Protein AF-A0A8S3SJ90-F1 (afdb_monomer)

Structure (mmCIF, N/CA/C/O backbone):
data_AF-A0A8S3SJ90-F1
#
_entry.id   AF-A0A8S3SJ90-F1
#
loop_
_atom_site.group_PDB
_atom_site.id
_atom_site.type_symbol
_atom_site.label_atom_id
_atom_site.label_alt_id
_atom_site.label_comp_id
_atom_site.label_asym_id
_atom_site.label_entity_id
_atom_site.label_seq_id
_atom_site.pdbx_PDB_ins_code
_atom_site.Cartn_x
_atom_site.Cartn_y
_atom_site.Cartn_z
_atom_site.occupancy
_atom_site.B_iso_or_equiv
_atom_site.auth_seq_id
_atom_site.auth_comp_id
_atom_site.auth_asym_id
_atom_site.auth_atom_id
_atom_site.pdbx_PDB_model_num
ATOM 1 N N . MET A 1 1 ? -14.816 57.640 -44.127 1.00 40.53 1 MET A N 1
ATOM 2 C CA . MET A 1 1 ? -13.810 57.162 -43.159 1.00 40.53 1 MET A CA 1
ATOM 3 C C . MET A 1 1 ? -14.518 56.295 -42.129 1.00 40.53 1 MET A C 1
ATOM 5 O O . MET A 1 1 ? -15.436 56.771 -41.483 1.00 40.53 1 MET A O 1
ATOM 9 N N . ASN A 1 2 ? -14.102 55.030 -42.078 1.00 38.97 2 ASN A N 1
ATOM 10 C CA . ASN A 1 2 ? -14.269 54.015 -41.031 1.00 38.97 2 ASN A CA 1
ATOM 11 C C . ASN A 1 2 ? -15.676 53.545 -40.621 1.00 38.97 2 ASN A C 1
ATOM 13 O O . ASN A 1 2 ? -16.280 54.012 -39.662 1.00 38.97 2 ASN A O 1
ATOM 17 N N . THR A 1 3 ? -16.097 52.474 -41.296 1.00 39.59 3 THR A N 1
ATOM 18 C CA . THR A 1 3 ? -16.986 51.421 -40.793 1.00 39.59 3 THR A CA 1
ATOM 19 C C . THR A 1 3 ? -16.275 50.621 -39.693 1.00 39.59 3 THR A C 1
ATOM 21 O O . THR A 1 3 ? -15.187 50.102 -39.931 1.00 39.59 3 THR A O 1
ATOM 24 N N . ILE A 1 4 ? -16.891 50.460 -38.518 1.00 43.47 4 ILE A N 1
ATOM 25 C CA . ILE A 1 4 ? -16.507 49.428 -37.541 1.00 43.47 4 ILE A CA 1
ATOM 26 C C . ILE A 1 4 ? -17.746 48.573 -37.273 1.00 43.47 4 ILE A C 1
ATOM 28 O O . ILE A 1 4 ? -18.611 48.933 -36.479 1.00 43.47 4 ILE A O 1
ATOM 32 N N . ILE A 1 5 ? -17.837 47.442 -37.975 1.00 44.88 5 ILE A N 1
ATOM 33 C CA . ILE A 1 5 ? -18.727 46.338 -37.614 1.00 44.88 5 ILE A CA 1
ATOM 34 C C . ILE A 1 5 ? -17.949 45.455 -36.641 1.00 44.88 5 ILE A C 1
ATOM 36 O O . ILE A 1 5 ? -16.949 44.836 -37.001 1.00 44.88 5 ILE A O 1
ATOM 40 N N . ILE A 1 6 ? -18.409 45.421 -35.394 1.00 41.72 6 ILE A N 1
ATOM 41 C CA . ILE A 1 6 ? -17.898 44.535 -34.352 1.00 41.72 6 ILE A CA 1
ATOM 42 C C . ILE A 1 6 ? -18.477 43.147 -34.644 1.00 41.72 6 ILE A C 1
ATOM 44 O O . ILE A 1 6 ? -19.649 42.884 -34.385 1.00 41.72 6 ILE A O 1
ATOM 48 N N . SER A 1 7 ? -17.673 42.281 -35.259 1.00 40.53 7 SER A N 1
ATOM 49 C CA . SER A 1 7 ? -18.054 40.900 -35.552 1.00 40.53 7 SER A CA 1
ATOM 50 C C . SER A 1 7 ? -17.759 40.016 -34.341 1.00 40.53 7 SER A C 1
ATOM 52 O O . SER A 1 7 ? -16.620 39.861 -33.903 1.00 40.53 7 SER A O 1
ATOM 54 N N . SER A 1 8 ? -18.826 39.462 -33.788 1.00 47.59 8 SER A N 1
ATOM 55 C CA . SER A 1 8 ? -18.882 38.482 -32.715 1.00 47.59 8 SER A CA 1
ATOM 56 C C . SER A 1 8 ? -18.343 37.123 -33.166 1.00 47.59 8 SER A C 1
ATOM 58 O O . SER A 1 8 ? -18.884 36.533 -34.097 1.00 47.59 8 SER A O 1
ATOM 60 N N . LYS A 1 9 ? -17.344 36.569 -32.459 1.00 44.59 9 LYS A N 1
ATOM 61 C CA . LYS A 1 9 ? -17.031 35.127 -32.488 1.00 44.59 9 LYS A CA 1
ATOM 62 C C . LYS A 1 9 ? -16.604 34.601 -31.111 1.00 44.59 9 LYS A C 1
ATOM 64 O O . LYS A 1 9 ? -15.480 34.788 -30.665 1.00 44.59 9 LYS A O 1
ATOM 69 N N . SER A 1 10 ? -17.575 33.939 -30.479 1.00 36.31 10 SER A N 1
ATOM 70 C CA . SER A 1 10 ? -17.476 32.653 -29.771 1.00 36.31 10 SER A CA 1
ATOM 71 C C . SER A 1 10 ? -16.341 32.430 -28.761 1.00 36.31 10 SER A C 1
ATOM 73 O O . SER A 1 10 ? -15.209 32.087 -29.090 1.00 36.31 10 SER A O 1
ATOM 75 N N . VAL A 1 11 ? -16.766 32.479 -27.499 1.00 43.94 11 VAL A N 1
ATOM 76 C CA . VAL A 1 11 ? -16.177 31.859 -26.310 1.00 43.94 11 VAL A CA 1
ATOM 77 C C . VAL A 1 11 ? -15.847 30.380 -26.558 1.00 43.94 11 VAL A C 1
ATOM 79 O O . VAL A 1 11 ? -16.743 29.585 -26.823 1.00 43.94 11 VAL A O 1
ATOM 82 N N . THR A 1 12 ? -14.591 29.978 -26.347 1.00 35.06 12 THR A N 1
ATOM 83 C CA . THR A 1 12 ? -14.258 28.586 -25.998 1.00 35.06 12 THR A CA 1
ATOM 84 C C . THR A 1 12 ? -13.431 28.570 -24.721 1.00 35.06 12 THR A C 1
ATOM 86 O O . THR A 1 12 ? -12.215 28.761 -24.716 1.00 35.06 12 THR A O 1
ATOM 89 N N . ARG A 1 13 ? -14.140 28.353 -23.615 1.00 37.91 13 ARG A N 1
ATOM 90 C CA . ARG A 1 13 ? -13.619 28.122 -22.271 1.00 37.91 13 ARG A CA 1
ATOM 91 C C . ARG A 1 13 ? -13.002 26.719 -22.241 1.00 37.91 13 ARG A C 1
ATOM 93 O O . ARG A 1 13 ? -13.701 25.753 -21.959 1.00 37.91 13 ARG A O 1
ATOM 100 N N . LYS A 1 14 ? -11.710 26.578 -22.559 1.00 39.91 14 LYS A N 1
ATOM 101 C CA . LYS A 1 14 ? -10.999 25.320 -22.279 1.00 39.91 14 LYS A CA 1
ATOM 102 C C . LYS A 1 14 ? -10.827 25.201 -20.765 1.00 39.91 14 LYS A C 1
ATOM 104 O O . LYS A 1 14 ? -10.071 25.950 -20.148 1.00 39.91 14 LYS A O 1
ATOM 109 N N . GLN A 1 15 ? -11.615 24.301 -20.183 1.00 35.59 15 GLN A N 1
ATOM 110 C CA . GLN A 1 15 ? -11.498 23.820 -18.813 1.00 35.59 15 GLN A CA 1
ATOM 111 C C . GLN A 1 15 ? -10.042 23.449 -18.525 1.00 35.59 15 GLN A C 1
ATOM 113 O O . GLN A 1 15 ? -9.476 22.567 -19.166 1.00 35.59 15 GLN A O 1
ATOM 118 N N . LYS A 1 16 ? -9.440 24.118 -17.540 1.00 40.34 16 LYS A N 1
ATOM 119 C CA . LYS A 1 16 ? -8.263 23.599 -16.849 1.00 40.34 16 LYS A CA 1
ATOM 120 C C . LYS A 1 16 ? -8.759 22.447 -15.980 1.00 40.34 16 LYS A C 1
ATOM 122 O O . LYS A 1 16 ? -9.272 22.680 -14.889 1.00 40.34 16 LYS A O 1
ATOM 127 N N . GLN A 1 17 ? -8.704 21.229 -16.512 1.00 35.19 17 GLN A N 1
ATOM 128 C CA . GLN A 1 17 ? -8.826 20.028 -15.697 1.00 35.19 17 GLN A CA 1
ATOM 129 C C . GLN A 1 17 ? -7.677 20.032 -14.690 1.00 35.19 17 GLN A C 1
ATOM 131 O O . GLN A 1 17 ? -6.512 20.205 -15.050 1.00 35.19 17 GLN A O 1
ATOM 136 N N . ALA A 1 18 ? -8.043 19.909 -13.420 1.00 38.84 18 ALA A N 1
ATOM 137 C CA . ALA A 1 18 ? -7.123 19.601 -12.349 1.00 38.84 18 ALA A CA 1
ATOM 138 C C . ALA A 1 18 ? -6.453 18.263 -12.676 1.00 38.84 18 ALA A C 1
ATOM 140 O O . ALA A 1 18 ? -7.140 17.255 -12.834 1.00 38.84 18 ALA A O 1
ATOM 141 N N . PHE A 1 19 ? -5.129 18.261 -12.806 1.00 37.12 19 PHE A N 1
ATOM 142 C CA . PHE A 1 19 ? -4.372 17.018 -12.818 1.00 37.12 19 PHE A CA 1
ATOM 143 C C . PHE A 1 19 ? -4.374 16.485 -11.382 1.00 37.12 19 PHE A C 1
ATOM 145 O O . PHE A 1 19 ? -3.909 17.197 -10.485 1.00 37.12 19 PHE A O 1
ATOM 152 N N . PRO A 1 20 ? -4.962 15.304 -11.126 1.00 40.69 20 PRO A N 1
ATOM 153 C CA . PRO A 1 20 ? -4.992 14.740 -9.792 1.00 40.69 20 PRO A CA 1
ATOM 154 C C . PRO A 1 20 ? -3.568 14.447 -9.321 1.00 40.69 20 PRO A C 1
ATOM 156 O O . PRO A 1 20 ? -2.686 14.090 -10.101 1.00 40.69 20 PRO A O 1
ATOM 159 N N . CYS A 1 21 ? -3.385 14.617 -8.016 1.00 40.47 21 CYS A N 1
ATOM 160 C CA . CYS A 1 21 ? -2.245 14.189 -7.221 1.00 40.47 21 CYS A CA 1
ATOM 161 C C . CYS A 1 21 ? -2.116 12.655 -7.305 1.00 40.47 21 CYS A C 1
ATOM 163 O O . CYS A 1 21 ? -2.529 11.941 -6.396 1.00 40.47 21 CYS A O 1
ATOM 165 N N . PHE A 1 22 ? -1.652 12.136 -8.443 1.00 37.09 22 PHE A N 1
ATOM 166 C CA . PHE A 1 22 ? -1.461 10.707 -8.652 1.00 37.09 22 PHE A CA 1
ATOM 167 C C . PHE A 1 22 ? -0.034 10.348 -8.250 1.00 37.09 22 PHE A C 1
ATOM 169 O O . PHE A 1 22 ? 0.908 10.455 -9.028 1.00 37.09 22 PHE A O 1
ATOM 176 N N . GLU A 1 23 ? 0.068 10.026 -6.964 1.00 37.44 23 GLU A N 1
ATOM 177 C CA . GLU A 1 23 ? 0.888 8.939 -6.445 1.00 37.44 23 GLU A CA 1
ATOM 178 C C . GLU A 1 23 ? 2.382 8.988 -6.798 1.00 37.44 23 GLU A C 1
ATOM 180 O O . GLU A 1 23 ? 2.856 8.526 -7.835 1.00 37.44 23 GLU A O 1
ATOM 185 N N . LEU A 1 24 ? 3.145 9.498 -5.829 1.00 46.59 24 LEU A N 1
ATOM 186 C CA . LEU A 1 24 ? 4.541 9.139 -5.604 1.00 46.59 24 LEU A CA 1
ATOM 187 C C . LEU A 1 24 ? 4.631 7.631 -5.318 1.00 46.59 24 LEU A C 1
ATOM 189 O O . LEU A 1 24 ? 4.782 7.211 -4.175 1.00 46.59 24 LEU A O 1
ATOM 193 N N . LEU A 1 25 ? 4.519 6.811 -6.358 1.00 41.56 25 LEU A N 1
ATOM 194 C CA . LEU A 1 25 ? 5.022 5.449 -6.336 1.00 41.56 25 LEU A CA 1
ATOM 195 C C . LEU A 1 25 ? 6.492 5.520 -6.729 1.00 41.56 25 LEU A C 1
ATOM 197 O O . LEU A 1 25 ? 6.842 5.984 -7.816 1.00 41.56 25 LEU A O 1
ATOM 201 N N . GLU A 1 26 ? 7.349 5.087 -5.815 1.00 50.06 26 GLU A N 1
ATOM 202 C CA . GLU A 1 26 ? 8.754 4.790 -6.060 1.00 50.06 26 GLU A CA 1
ATOM 203 C C . GLU A 1 26 ? 8.845 3.655 -7.093 1.00 50.06 26 GLU A C 1
ATOM 205 O O . GLU A 1 26 ? 9.052 2.489 -6.771 1.00 50.06 26 GLU A O 1
ATOM 210 N N . VAL A 1 27 ? 8.628 3.983 -8.366 1.00 47.41 27 VAL A N 1
ATOM 211 C CA . VAL A 1 27 ? 9.008 3.117 -9.476 1.00 47.41 27 VAL A CA 1
ATOM 212 C C . VAL A 1 27 ? 10.521 3.154 -9.556 1.00 47.41 27 VAL A C 1
ATOM 214 O O . VAL A 1 27 ? 11.106 4.232 -9.704 1.00 47.41 27 VAL A O 1
ATOM 217 N N . GLU A 1 28 ? 11.147 1.980 -9.469 1.00 56.25 28 GLU A N 1
ATOM 218 C CA . GLU A 1 28 ? 12.538 1.813 -9.874 1.00 56.25 28 GLU A CA 1
ATOM 219 C C . GLU A 1 28 ? 12.776 2.597 -11.168 1.00 56.25 28 GLU A C 1
ATOM 221 O O . GLU A 1 28 ? 11.999 2.515 -12.126 1.00 56.25 28 GLU A O 1
ATOM 226 N N . MET A 1 29 ? 13.798 3.451 -11.156 1.00 65.75 29 MET A N 1
ATOM 227 C CA . MET A 1 29 ? 14.054 4.387 -12.244 1.00 65.75 29 MET A CA 1
ATOM 228 C C . MET A 1 29 ? 14.586 3.644 -13.471 1.00 65.75 29 MET A C 1
ATOM 230 O O . MET A 1 29 ? 15.786 3.645 -13.718 1.00 65.75 29 MET A O 1
ATOM 234 N N . VAL A 1 30 ? 13.691 3.046 -14.259 1.00 73.19 30 VAL A N 1
ATOM 235 C CA . VAL A 1 30 ? 14.058 2.417 -15.529 1.00 73.19 30 VAL A CA 1
ATOM 236 C C . VAL A 1 30 ? 14.406 3.491 -16.557 1.00 73.19 30 VAL A C 1
ATOM 238 O O . VAL A 1 30 ? 13.649 4.450 -16.776 1.00 73.19 30 VAL A O 1
ATOM 241 N N . VAL A 1 31 ? 15.566 3.321 -17.190 1.00 85.31 31 VAL A N 1
ATOM 242 C CA . VAL A 1 31 ? 16.075 4.218 -18.230 1.00 85.31 31 VAL A CA 1
ATOM 243 C C . VAL A 1 31 ? 15.898 3.568 -19.602 1.00 85.31 31 VAL A C 1
ATOM 245 O O . VAL A 1 31 ? 16.185 2.388 -19.809 1.00 85.31 31 VAL A O 1
ATOM 248 N N . PHE A 1 32 ? 15.422 4.359 -20.558 1.00 90.19 32 PHE A N 1
ATOM 249 C CA . PHE A 1 32 ? 15.213 3.969 -21.947 1.00 90.19 32 PHE A CA 1
ATOM 250 C C . PHE A 1 32 ? 16.165 4.728 -22.867 1.00 90.19 32 PHE A C 1
ATOM 252 O O . PHE A 1 32 ? 16.588 5.834 -22.548 1.00 90.19 32 PHE A O 1
ATOM 259 N N . THR A 1 33 ? 16.458 4.174 -24.034 1.00 91.56 33 THR A N 1
ATOM 260 C CA . THR A 1 33 ? 17.237 4.812 -25.093 1.00 91.56 33 THR A CA 1
ATOM 261 C C . THR A 1 33 ? 16.410 4.854 -26.368 1.00 91.56 33 THR A C 1
ATOM 263 O O . THR A 1 33 ? 15.826 3.853 -26.781 1.00 91.56 33 THR A O 1
ATOM 266 N N . CYS A 1 34 ? 16.339 6.024 -26.996 1.00 91.94 34 CYS A N 1
ATOM 267 C CA . CYS A 1 34 ? 15.661 6.189 -28.279 1.00 91.94 34 CYS A CA 1
ATOM 268 C C . CYS A 1 34 ? 16.483 5.582 -29.418 1.00 91.94 34 CYS A C 1
ATOM 270 O O . CYS A 1 34 ? 17.636 5.958 -29.602 1.00 91.94 34 CYS A O 1
ATOM 272 N N . SER A 1 35 ? 15.878 4.707 -30.226 1.00 86.44 35 SER A N 1
ATOM 273 C CA . SER A 1 35 ? 16.573 4.009 -31.319 1.00 86.44 35 SER A CA 1
ATOM 274 C C . SER A 1 35 ? 17.059 4.948 -32.440 1.00 86.44 35 SER A C 1
ATOM 276 O O . SER A 1 35 ? 18.006 4.626 -33.150 1.00 86.44 35 SER A O 1
ATOM 278 N N . GLN A 1 36 ? 16.447 6.131 -32.586 1.00 85.75 36 GLN A N 1
ATOM 279 C CA . GLN A 1 36 ? 16.772 7.077 -33.663 1.00 85.75 36 GLN A CA 1
ATOM 280 C C . GLN A 1 36 ? 17.821 8.123 -33.279 1.00 85.75 36 GLN A C 1
ATOM 282 O O . GLN A 1 36 ? 18.674 8.476 -34.087 1.00 85.75 36 GLN A O 1
ATOM 287 N N . CYS A 1 37 ? 17.755 8.659 -32.059 1.00 88.31 37 CYS A N 1
ATOM 288 C CA . CYS A 1 37 ? 18.655 9.730 -31.619 1.00 88.31 37 CYS A CA 1
ATOM 289 C C . CYS A 1 37 ? 19.602 9.309 -30.490 1.00 88.31 37 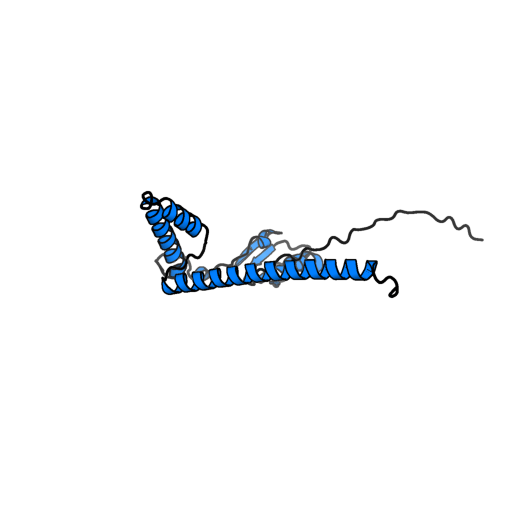CYS A C 1
ATOM 291 O O . CYS A 1 37 ? 20.380 10.138 -30.023 1.00 88.31 37 CYS A O 1
ATOM 293 N N . ASN A 1 38 ? 19.512 8.057 -30.030 1.00 86.62 38 ASN A N 1
ATOM 294 C CA . ASN A 1 38 ? 20.306 7.485 -28.941 1.00 86.62 38 ASN A CA 1
ATOM 295 C C . ASN A 1 38 ? 20.287 8.312 -27.641 1.00 86.62 38 ASN A C 1
ATOM 297 O O . ASN A 1 38 ? 21.220 8.252 -26.845 1.00 86.62 38 ASN A O 1
ATOM 301 N N . GLU A 1 39 ? 19.221 9.086 -27.408 1.00 87.69 39 GLU A N 1
ATOM 302 C CA . GLU A 1 39 ? 19.055 9.868 -26.180 1.00 87.69 39 GLU A CA 1
ATOM 303 C C . GLU A 1 39 ? 18.549 8.961 -25.053 1.00 87.69 39 GLU A C 1
ATOM 305 O O . GLU A 1 39 ? 17.601 8.194 -25.248 1.00 87.69 39 GLU A O 1
ATOM 310 N N . SER A 1 40 ? 19.179 9.061 -23.879 1.00 89.50 40 SER A N 1
ATOM 311 C CA . SER A 1 40 ? 18.765 8.349 -22.669 1.00 89.50 40 SER A CA 1
ATOM 312 C C . SER A 1 40 ? 17.652 9.110 -21.950 1.00 89.50 40 SER A C 1
ATOM 314 O O . SER A 1 40 ? 17.820 10.257 -21.536 1.00 89.50 40 SER A O 1
ATOM 316 N N . LEU A 1 41 ? 16.508 8.459 -21.778 1.00 88.12 41 LEU A N 1
ATOM 317 C CA . LEU A 1 41 ? 15.258 9.032 -21.305 1.00 88.12 41 LEU A CA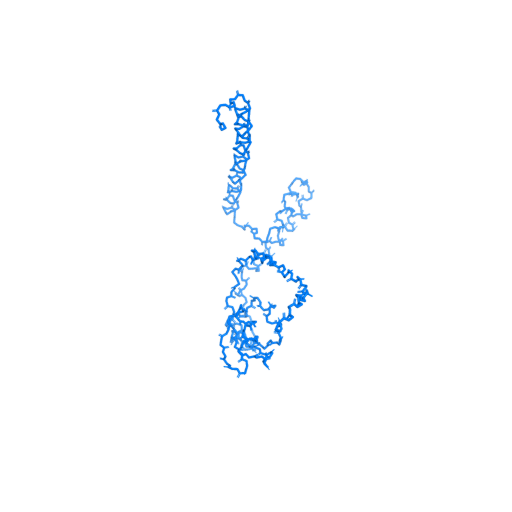 1
ATOM 318 C C . LEU A 1 41 ? 14.761 8.253 -20.092 1.00 88.12 41 LEU A C 1
ATOM 320 O O . LEU A 1 41 ? 14.649 7.030 -20.109 1.00 88.12 41 LEU A O 1
ATOM 324 N N . LYS A 1 42 ? 14.389 8.971 -19.035 1.00 87.75 42 LYS A N 1
ATOM 325 C CA . LYS A 1 42 ? 13.586 8.387 -17.954 1.00 87.75 42 LYS A CA 1
ATOM 326 C C . LYS A 1 42 ? 12.157 8.171 -18.451 1.00 87.75 42 LYS A C 1
ATOM 328 O O . LYS A 1 42 ? 11.694 8.924 -19.308 1.00 87.75 42 LYS A O 1
ATOM 333 N N . LYS A 1 43 ? 11.423 7.223 -17.860 1.00 84.69 43 LYS A N 1
ATOM 334 C CA . LYS A 1 43 ? 10.027 6.898 -18.227 1.00 84.69 43 LYS A CA 1
ATOM 335 C C . LYS A 1 43 ? 9.115 8.127 -18.394 1.00 84.69 43 LYS A C 1
ATOM 337 O O . LYS A 1 43 ? 8.354 8.206 -19.350 1.00 84.69 43 LYS A O 1
ATOM 342 N N . ASN A 1 44 ? 9.241 9.124 -17.514 1.00 84.50 44 ASN A N 1
ATOM 343 C CA . ASN A 1 44 ? 8.452 10.363 -17.557 1.00 84.50 44 ASN A CA 1
ATOM 344 C C . ASN A 1 44 ? 8.864 11.367 -18.657 1.00 84.50 44 ASN A C 1
ATOM 346 O O . ASN A 1 44 ? 8.152 12.342 -18.891 1.00 84.50 44 ASN A O 1
ATOM 350 N N . GLN A 1 45 ? 10.018 11.175 -19.300 1.00 86.31 45 GLN A N 1
ATOM 351 C CA . GLN A 1 45 ? 10.507 12.024 -20.391 1.00 86.31 45 GLN A CA 1
ATOM 352 C C . GLN A 1 45 ? 10.250 11.424 -21.775 1.00 86.31 45 GLN A C 1
ATOM 354 O O . GLN A 1 45 ? 10.341 12.155 -22.757 1.00 86.31 45 GLN A O 1
ATOM 359 N N . VAL A 1 46 ? 9.913 10.133 -21.866 1.00 86.19 46 VAL A N 1
ATOM 360 C CA . VAL A 1 46 ? 9.687 9.437 -23.144 1.00 86.19 46 VAL A CA 1
ATOM 361 C C . VAL A 1 46 ? 8.590 10.121 -23.966 1.00 86.19 46 VAL A C 1
ATOM 363 O O . VAL A 1 46 ? 8.799 10.450 -25.131 1.00 86.19 46 VAL A O 1
ATOM 366 N N . GLU A 1 47 ? 7.459 10.445 -23.340 1.00 87.50 47 GLU A N 1
ATOM 367 C CA . GLU A 1 47 ? 6.337 11.096 -24.026 1.00 87.50 47 GLU A CA 1
ATOM 368 C C . GLU A 1 47 ? 6.724 12.482 -24.571 1.00 87.50 47 GLU A C 1
ATOM 370 O O . GLU A 1 47 ? 6.484 12.813 -25.736 1.00 87.50 47 GLU A O 1
ATOM 375 N N . LYS A 1 48 ? 7.410 13.289 -23.750 1.00 87.62 48 LYS A N 1
ATOM 376 C CA . LYS A 1 48 ? 7.901 14.612 -24.163 1.00 87.62 48 LYS A CA 1
ATOM 377 C C . LYS A 1 48 ? 8.909 14.500 -25.298 1.00 87.62 48 LYS A C 1
ATOM 379 O O . LYS A 1 48 ? 8.909 15.342 -26.197 1.00 87.62 48 LYS A O 1
ATOM 384 N N . HIS A 1 49 ? 9.760 13.481 -25.267 1.00 87.62 49 HIS A N 1
ATOM 385 C CA . HIS A 1 49 ? 10.756 13.241 -26.297 1.00 87.62 49 HIS A CA 1
ATOM 386 C C . HIS A 1 49 ? 10.103 12.972 -27.659 1.00 87.62 49 HIS A C 1
ATOM 388 O O . HIS A 1 49 ? 10.457 13.643 -28.634 1.00 87.62 49 HIS A O 1
ATOM 394 N N . PHE A 1 50 ? 9.096 12.096 -27.722 1.00 85.38 50 PHE A N 1
ATOM 395 C CA . PHE A 1 50 ? 8.361 11.830 -28.963 1.00 85.38 50 PHE A CA 1
ATOM 396 C C . PHE A 1 50 ? 7.642 13.077 -29.495 1.00 85.38 50 PHE A C 1
ATOM 398 O O . PHE A 1 50 ? 7.683 13.363 -30.688 1.00 85.38 50 PHE A O 1
ATOM 405 N N . GLN A 1 51 ? 7.058 13.902 -28.625 1.00 84.25 51 GLN A N 1
ATOM 406 C CA . GLN A 1 51 ? 6.331 15.101 -29.063 1.00 84.25 51 GLN A CA 1
ATOM 407 C C . GLN A 1 51 ? 7.250 16.248 -29.532 1.00 84.25 51 GLN A C 1
ATOM 409 O O . GLN A 1 51 ? 6.910 16.999 -30.458 1.00 84.25 51 GLN A O 1
ATOM 414 N N . THR A 1 52 ? 8.414 16.418 -28.895 1.00 84.25 52 THR A N 1
ATOM 415 C CA . THR A 1 52 ? 9.243 17.630 -29.053 1.00 84.25 52 THR A CA 1
ATOM 416 C C . THR A 1 52 ? 10.523 17.422 -29.853 1.00 84.25 52 THR A C 1
ATOM 418 O O . THR A 1 52 ? 10.901 18.309 -30.616 1.00 84.25 52 THR A O 1
ATOM 421 N N . ARG A 1 53 ? 11.187 16.273 -29.697 1.00 81.19 53 ARG A N 1
ATOM 422 C CA . ARG A 1 53 ? 12.521 16.010 -30.257 1.00 81.19 53 ARG A CA 1
ATOM 423 C C . ARG A 1 53 ? 12.472 15.013 -31.405 1.00 81.19 53 ARG A C 1
ATOM 425 O O . ARG A 1 53 ? 13.094 15.254 -32.434 1.00 81.19 53 ARG A O 1
ATOM 432 N N . CYS A 1 54 ? 11.730 13.918 -31.246 1.00 83.44 54 CYS A N 1
ATOM 433 C CA . CYS A 1 54 ? 11.755 12.791 -32.174 1.00 83.44 54 CYS A CA 1
ATOM 434 C C . CYS A 1 54 ? 10.336 12.342 -32.554 1.00 83.44 54 CYS A C 1
ATOM 436 O O . CYS A 1 54 ? 9.866 11.280 -32.161 1.00 83.44 54 CYS A O 1
ATOM 438 N N . ARG A 1 55 ? 9.661 13.171 -33.362 1.00 79.94 55 ARG A N 1
ATOM 439 C CA . ARG A 1 55 ? 8.261 12.974 -33.801 1.00 79.94 55 ARG A CA 1
ATOM 440 C C . ARG A 1 55 ? 8.031 11.772 -34.714 1.00 79.94 55 ARG A C 1
ATOM 442 O O . ARG A 1 55 ? 6.896 11.358 -34.897 1.00 79.94 55 ARG A O 1
ATOM 449 N N . ASN A 1 56 ? 9.102 11.249 -35.301 1.00 77.50 56 ASN A N 1
ATOM 450 C CA . ASN A 1 56 ? 9.067 10.131 -36.240 1.00 77.50 56 ASN A CA 1
ATOM 451 C C . ASN A 1 56 ? 9.627 8.833 -35.639 1.00 77.50 56 ASN A C 1
ATOM 453 O O . ASN A 1 56 ? 9.818 7.858 -36.364 1.00 77.50 56 ASN A O 1
ATOM 457 N N . CYS A 1 57 ? 9.928 8.825 -34.338 1.00 75.50 57 CYS A N 1
ATOM 458 C CA . CYS A 1 57 ? 10.391 7.642 -33.633 1.00 75.50 57 CYS A CA 1
ATOM 459 C C . CYS A 1 57 ? 9.258 7.094 -32.772 1.00 75.50 57 CYS A C 1
ATOM 461 O O . CYS A 1 57 ? 8.717 7.817 -31.947 1.00 75.50 57 CYS A O 1
ATOM 463 N N . ASN A 1 58 ? 8.952 5.810 -32.943 1.00 80.44 58 ASN A N 1
ATOM 464 C CA . ASN A 1 58 ? 7.993 5.088 -32.110 1.00 80.44 58 ASN A CA 1
ATOM 465 C C . ASN A 1 58 ? 8.658 3.913 -31.384 1.00 80.44 58 ASN A C 1
ATOM 467 O O . ASN A 1 58 ? 7.948 3.048 -30.890 1.00 80.44 58 ASN A O 1
ATOM 471 N N . MET A 1 59 ? 9.994 3.840 -31.368 1.00 86.12 59 MET A N 1
ATOM 472 C CA . MET A 1 59 ? 10.746 2.698 -30.848 1.00 86.12 59 MET A CA 1
ATOM 473 C C . MET A 1 59 ? 11.796 3.156 -29.834 1.00 86.12 59 MET A C 1
ATOM 475 O O . MET A 1 59 ? 12.690 3.949 -30.148 1.00 86.12 59 MET A O 1
ATOM 479 N N . ILE A 1 60 ? 11.697 2.632 -28.616 1.00 90.88 60 ILE A N 1
ATOM 480 C CA . ILE A 1 60 ? 12.661 2.859 -27.535 1.00 90.88 60 ILE A CA 1
ATOM 481 C C . ILE A 1 60 ? 13.067 1.526 -26.914 1.00 90.88 60 ILE A C 1
ATOM 483 O O . ILE A 1 60 ? 12.258 0.608 -26.811 1.00 90.88 60 ILE A O 1
ATOM 487 N N . SER A 1 61 ? 14.307 1.436 -26.460 1.00 89.94 61 SER A N 1
ATOM 488 C CA . SER A 1 61 ? 14.869 0.224 -25.865 1.00 89.94 61 SER A CA 1
ATOM 489 C C . SER A 1 61 ? 15.189 0.484 -24.402 1.00 89.94 61 SER A C 1
ATOM 491 O O . SER A 1 61 ? 15.751 1.523 -24.069 1.00 89.94 61 SER A O 1
ATOM 493 N N . CYS A 1 62 ? 14.841 -0.424 -23.497 1.00 89.06 62 CYS A N 1
ATOM 494 C CA . CYS A 1 62 ? 15.289 -0.307 -22.108 1.00 89.06 62 CYS A CA 1
ATOM 495 C C . CYS A 1 62 ? 16.788 -0.624 -22.022 1.00 89.06 62 CYS A C 1
ATOM 497 O O . CYS A 1 62 ? 17.231 -1.649 -22.537 1.00 89.06 62 CYS A O 1
ATOM 499 N N . VAL A 1 63 ? 17.566 0.233 -21.357 1.00 85.62 63 VAL A N 1
ATOM 500 C CA . VAL A 1 63 ? 19.024 0.051 -21.203 1.00 85.62 63 VAL A CA 1
ATOM 501 C C . VAL A 1 63 ? 19.332 -1.202 -20.380 1.00 85.62 63 VAL A C 1
ATOM 503 O O . VAL A 1 63 ? 20.249 -1.973 -20.683 1.00 85.62 63 VAL A O 1
ATOM 506 N N . ASP A 1 64 ? 18.505 -1.432 -19.368 1.00 82.81 64 ASP A N 1
ATOM 507 C CA . ASP A 1 64 ? 18.714 -2.464 -18.370 1.00 82.81 64 ASP A CA 1
ATOM 508 C C . ASP A 1 64 ? 18.369 -3.853 -18.939 1.00 82.81 64 ASP A C 1
ATOM 510 O O . ASP A 1 64 ? 19.241 -4.721 -18.980 1.00 82.81 64 ASP A O 1
ATOM 514 N N . CYS A 1 65 ? 17.177 -4.065 -19.519 1.00 81.50 65 CYS A N 1
ATOM 515 C CA . CYS A 1 65 ? 16.796 -5.370 -20.095 1.00 81.50 65 CYS A CA 1
ATOM 516 C C . CYS A 1 65 ? 17.115 -5.545 -21.586 1.00 81.50 65 CYS A C 1
ATOM 518 O O . CYS A 1 65 ? 17.074 -6.670 -22.080 1.00 81.50 65 CYS A O 1
ATOM 520 N N . GLY A 1 66 ? 17.415 -4.474 -22.323 1.00 82.62 66 GLY A N 1
ATOM 521 C CA . GLY A 1 66 ? 17.631 -4.534 -23.774 1.00 82.62 66 GLY A CA 1
ATOM 522 C C . GLY A 1 66 ? 16.375 -4.879 -24.585 1.00 82.62 66 GLY A C 1
ATOM 523 O O . GLY A 1 66 ? 16.496 -5.245 -25.750 1.00 82.62 66 GLY A O 1
ATOM 524 N N . LYS A 1 67 ? 15.178 -4.810 -23.983 1.00 84.56 67 LYS A N 1
ATOM 525 C CA . LYS A 1 67 ? 13.909 -5.042 -24.684 1.00 84.56 67 LYS A CA 1
ATOM 526 C C . LYS A 1 67 ? 13.481 -3.781 -25.425 1.00 84.56 67 LYS A C 1
ATOM 528 O O . LYS A 1 67 ? 13.522 -2.688 -24.859 1.00 84.56 67 LYS A O 1
ATOM 533 N N . ASP A 1 68 ? 13.009 -3.973 -26.649 1.00 88.75 68 ASP A N 1
ATOM 534 C CA . ASP A 1 68 ? 12.441 -2.914 -27.473 1.00 88.75 68 ASP A CA 1
ATOM 535 C C . ASP A 1 68 ? 10.939 -2.763 -27.225 1.00 88.75 68 ASP A C 1
ATOM 537 O O . ASP A 1 68 ? 10.194 -3.744 -27.127 1.00 88.75 68 ASP A O 1
ATOM 541 N N . PHE A 1 69 ? 10.493 -1.516 -27.150 1.00 89.19 69 PHE A N 1
ATOM 542 C CA . PHE A 1 69 ? 9.109 -1.127 -26.934 1.00 89.19 69 PHE A CA 1
ATOM 543 C C . PHE A 1 69 ? 8.653 -0.210 -28.063 1.00 89.19 69 PHE A C 1
ATOM 545 O O . PHE A 1 69 ? 9.380 0.699 -28.470 1.00 89.19 69 PHE A O 1
ATOM 552 N N . TRP A 1 70 ? 7.431 -0.450 -28.537 1.00 88.00 70 TRP A N 1
ATOM 553 C CA . TRP A 1 70 ? 6.803 0.314 -29.608 1.00 88.00 70 TRP A CA 1
ATOM 554 C C . TRP A 1 70 ? 5.654 1.165 -29.064 1.00 88.00 70 TRP A C 1
ATOM 556 O O . TRP A 1 70 ? 4.828 0.668 -28.300 1.00 88.00 70 TRP A O 1
ATOM 566 N N . GLY A 1 71 ? 5.586 2.435 -29.467 1.00 83.44 71 GLY A N 1
ATOM 567 C CA . GLY A 1 71 ? 4.538 3.368 -29.045 1.00 83.44 71 GLY A CA 1
ATOM 568 C C . GLY A 1 71 ? 4.463 3.488 -27.523 1.00 83.44 71 GLY A C 1
ATOM 569 O O . GLY A 1 71 ? 5.470 3.779 -26.885 1.00 83.44 71 GLY A O 1
ATOM 570 N N . ASP A 1 72 ? 3.290 3.212 -26.949 1.00 82.31 72 ASP A N 1
ATOM 571 C CA . ASP A 1 72 ? 3.015 3.344 -25.511 1.00 82.31 72 ASP A CA 1
ATOM 572 C C . ASP A 1 72 ? 3.319 2.075 -24.693 1.00 82.31 72 ASP A C 1
ATOM 574 O O . ASP A 1 72 ? 3.186 2.077 -23.468 1.00 82.31 72 ASP A O 1
ATOM 578 N N . SER A 1 73 ? 3.785 0.984 -25.320 1.00 83.88 73 SER A N 1
ATOM 579 C CA . SER A 1 73 ? 4.056 -0.288 -24.623 1.00 83.88 73 SER A CA 1
ATOM 580 C C . SER A 1 73 ? 5.142 -0.194 -23.540 1.00 83.88 73 SER A C 1
ATOM 582 O O . SER A 1 73 ? 5.255 -1.082 -22.697 1.00 83.88 73 SER A O 1
ATOM 584 N N . TYR A 1 74 ? 5.945 0.875 -23.518 1.00 83.88 74 TYR A N 1
ATOM 585 C CA . TYR A 1 74 ? 6.914 1.124 -22.443 1.00 83.88 74 TYR A CA 1
ATOM 586 C C . TYR A 1 74 ? 6.244 1.499 -21.109 1.00 83.88 74 TYR A C 1
ATOM 588 O O . TYR A 1 74 ? 6.864 1.375 -20.050 1.00 83.88 74 TYR A O 1
ATOM 596 N N . ALA A 1 75 ? 4.987 1.960 -21.129 1.00 82.12 75 ALA A N 1
ATOM 597 C CA . ALA A 1 75 ? 4.247 2.331 -19.926 1.00 82.12 75 ALA A CA 1
ATOM 598 C C . ALA A 1 75 ? 4.002 1.121 -19.009 1.00 82.12 75 ALA A C 1
ATOM 600 O O . ALA A 1 75 ? 4.076 1.250 -17.785 1.00 82.12 75 ALA A O 1
ATOM 601 N N . GLU A 1 76 ? 3.816 -0.064 -19.592 1.00 80.62 76 GLU A N 1
ATOM 602 C CA . GLU A 1 76 ? 3.633 -1.333 -18.876 1.00 80.62 76 GLU A CA 1
ATOM 603 C C . GLU A 1 76 ? 4.943 -1.884 -18.292 1.00 80.62 76 GLU A C 1
ATOM 605 O O . GLU A 1 76 ? 4.937 -2.767 -17.435 1.00 80.62 76 GLU A O 1
ATOM 610 N N . HIS A 1 77 ? 6.093 -1.345 -18.704 1.00 79.56 77 HIS A N 1
ATOM 611 C CA . HIS A 1 77 ? 7.379 -1.730 -18.143 1.00 79.56 77 HIS A CA 1
ATOM 612 C C . HIS A 1 77 ? 7.602 -1.007 -16.806 1.00 79.56 77 HIS A C 1
ATOM 614 O O . HIS A 1 77 ? 7.954 0.176 -16.755 1.00 79.56 77 HIS A O 1
ATOM 620 N N . ILE A 1 78 ? 7.290 -1.704 -15.711 1.00 71.56 78 ILE A N 1
ATOM 621 C CA . ILE A 1 78 ? 7.340 -1.181 -14.332 1.00 71.56 78 ILE A CA 1
ATOM 622 C C . ILE A 1 78 ? 8.538 -1.752 -13.556 1.00 71.56 78 ILE A C 1
ATOM 624 O O . ILE A 1 78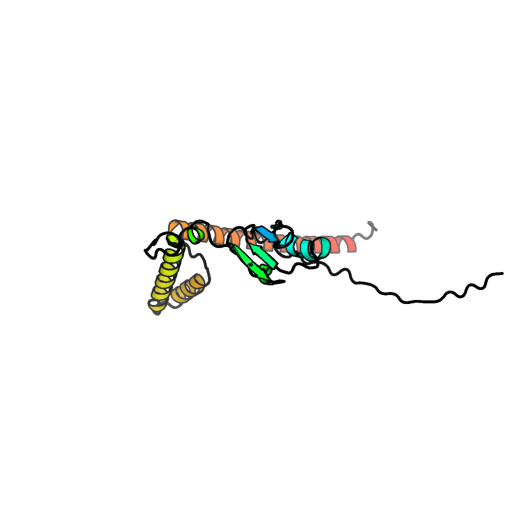 ? 9.058 -1.084 -12.670 1.00 71.56 78 ILE A O 1
ATOM 628 N N . LYS A 1 79 ? 9.007 -2.954 -13.914 1.00 71.75 79 LYS A N 1
ATOM 629 C CA . LYS A 1 79 ? 10.141 -3.636 -13.279 1.00 71.75 79 LYS A CA 1
ATOM 630 C C . LYS A 1 79 ? 11.056 -4.224 -14.352 1.00 71.75 79 LYS A C 1
ATOM 632 O O . LYS A 1 79 ? 10.580 -4.941 -15.236 1.00 71.75 79 LYS A O 1
ATOM 637 N N . CYS A 1 80 ? 12.344 -3.903 -14.285 1.00 74.50 80 CYS A N 1
ATOM 638 C CA . CYS A 1 80 ? 13.349 -4.479 -15.170 1.00 74.50 80 CYS A CA 1
ATOM 639 C C . CYS A 1 80 ? 13.909 -5.791 -14.587 1.00 74.50 80 CYS A C 1
ATOM 641 O O . CYS A 1 80 ? 13.863 -6.002 -13.376 1.00 74.50 80 CYS A O 1
ATOM 643 N N . ILE A 1 81 ? 14.412 -6.682 -15.449 1.00 70.75 81 ILE A N 1
ATOM 644 C CA . ILE A 1 81 ? 15.198 -7.850 -15.021 1.00 70.75 81 ILE A CA 1
ATOM 645 C C . ILE A 1 81 ? 16.476 -7.376 -14.323 1.00 70.75 81 ILE A C 1
ATOM 647 O O . ILE A 1 81 ? 17.029 -6.338 -14.702 1.00 70.75 81 ILE A O 1
ATOM 651 N N . SER A 1 82 ? 16.947 -8.119 -13.322 1.00 64.81 82 SER A N 1
ATOM 652 C CA . SER A 1 82 ? 18.207 -7.780 -12.656 1.00 64.81 82 SER A CA 1
ATOM 653 C C . SER A 1 82 ? 19.401 -8.078 -13.570 1.00 64.81 82 SER A C 1
ATOM 655 O O . SER A 1 82 ? 19.327 -8.918 -14.473 1.00 64.81 82 SER A O 1
ATOM 657 N N . GLU A 1 83 ? 20.537 -7.413 -13.337 1.00 62.75 83 GLU A N 1
ATOM 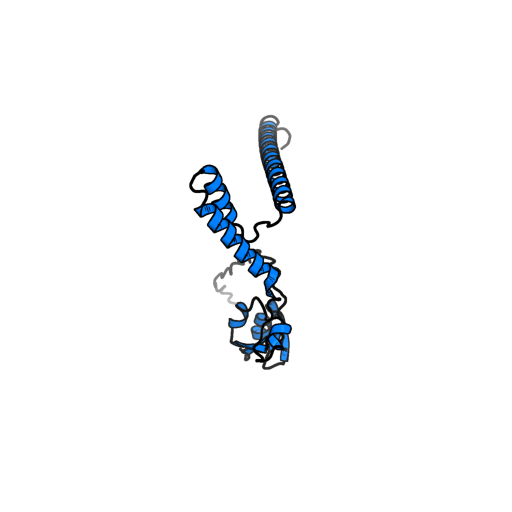658 C CA . GLU A 1 83 ? 21.771 -7.661 -14.100 1.00 62.75 83 GLU A CA 1
ATOM 659 C C . GLU A 1 83 ? 22.169 -9.151 -14.082 1.00 62.75 83 GLU A C 1
ATOM 661 O O . GLU A 1 83 ? 22.641 -9.697 -15.080 1.00 62.75 83 GLU A O 1
ATOM 666 N N . GLU A 1 84 ? 21.895 -9.849 -12.979 1.00 55.75 84 GLU A N 1
ATOM 667 C CA . GLU A 1 84 ? 22.180 -11.276 -12.799 1.00 55.75 84 GLU A CA 1
ATOM 668 C C . GLU A 1 84 ? 21.337 -12.183 -13.708 1.00 55.75 84 GLU A C 1
ATOM 670 O O . GLU A 1 84 ? 21.823 -13.224 -14.155 1.00 55.75 84 GLU A O 1
ATOM 675 N N . GLU A 1 85 ? 20.111 -11.784 -14.053 1.00 61.97 85 GLU A N 1
ATOM 676 C CA . GLU A 1 85 ? 19.251 -12.490 -15.015 1.00 61.97 85 GLU A CA 1
ATOM 677 C C . GLU A 1 85 ? 19.668 -12.218 -16.472 1.00 61.97 85 GLU A C 1
ATOM 679 O O . GLU A 1 85 ? 19.514 -13.082 -17.333 1.00 61.97 85 GLU A O 1
ATOM 684 N N . LYS A 1 86 ? 20.265 -11.050 -16.756 1.00 62.25 86 LYS A N 1
ATOM 685 C CA . LYS A 1 86 ? 20.758 -10.682 -18.096 1.00 62.25 86 LYS A CA 1
ATOM 686 C C . LYS A 1 86 ? 22.056 -11.405 -18.469 1.00 62.25 86 LYS A C 1
ATOM 688 O O . LYS A 1 86 ? 22.204 -11.851 -19.607 1.00 62.25 86 LYS A O 1
ATOM 693 N N . TYR A 1 87 ? 22.995 -11.531 -17.526 1.00 58.56 87 TYR A N 1
ATOM 694 C CA . TYR A 1 87 ? 24.293 -12.184 -17.763 1.00 58.56 87 TYR A CA 1
ATOM 695 C C . TYR A 1 87 ? 24.292 -13.695 -17.488 1.00 58.56 87 TYR A C 1
ATOM 697 O O . TYR A 1 87 ? 25.247 -14.380 -17.858 1.00 58.56 87 TYR A O 1
ATOM 705 N N . SER A 1 88 ? 23.224 -14.256 -16.912 1.00 55.91 88 SER A N 1
ATOM 706 C CA . SER A 1 88 ? 23.034 -15.710 -16.790 1.00 55.91 88 SER A CA 1
ATOM 707 C C . SER A 1 88 ? 22.538 -16.317 -18.108 1.00 55.91 88 SER A C 1
ATOM 709 O O . SER A 1 88 ? 21.502 -16.974 -18.198 1.00 55.91 88 SER A O 1
ATOM 711 N N . GLY A 1 89 ? 23.301 -16.088 -19.177 1.00 49.81 89 GLY A N 1
ATOM 712 C CA . GLY A 1 89 ? 23.002 -16.616 -20.499 1.00 49.81 89 GLY A CA 1
ATOM 713 C C . GLY A 1 89 ? 22.854 -18.133 -20.462 1.00 49.81 89 GLY A C 1
ATOM 714 O O . GLY A 1 89 ? 23.820 -18.818 -20.164 1.00 49.81 89 GLY A O 1
ATOM 715 N N . ARG A 1 90 ? 21.651 -18.643 -20.767 1.00 52.75 90 ARG A N 1
ATOM 716 C CA . ARG A 1 90 ? 21.346 -20.007 -21.262 1.00 52.75 90 ARG A CA 1
ATOM 717 C C . ARG A 1 90 ? 22.175 -21.182 -20.702 1.00 52.75 90 ARG A C 1
ATOM 719 O O . ARG A 1 90 ? 22.326 -22.191 -21.383 1.00 52.75 90 ARG A O 1
ATOM 726 N N . ILE A 1 91 ? 22.652 -21.122 -19.463 1.00 47.69 91 ILE A N 1
ATOM 727 C CA . ILE A 1 91 ? 23.179 -22.284 -18.752 1.00 47.69 91 ILE A CA 1
ATOM 728 C C . ILE A 1 91 ? 22.222 -22.554 -17.609 1.00 47.69 91 ILE A C 1
ATOM 730 O O . ILE A 1 91 ? 22.304 -22.009 -16.511 1.00 47.69 91 ILE A O 1
ATOM 734 N N . ILE A 1 92 ? 21.260 -23.406 -17.940 1.00 56.56 92 ILE A N 1
ATOM 735 C CA . ILE A 1 92 ? 20.454 -24.158 -16.996 1.00 56.56 92 ILE A CA 1
ATOM 736 C C . ILE A 1 92 ? 21.429 -24.790 -16.002 1.00 56.56 92 ILE A C 1
ATOM 738 O O . ILE A 1 92 ? 22.225 -25.632 -16.401 1.00 56.56 92 ILE A O 1
ATOM 742 N N . ASN A 1 93 ? 21.408 -24.323 -14.752 1.00 43.69 93 ASN A N 1
ATOM 743 C CA . ASN A 1 93 ? 21.474 -25.129 -13.531 1.00 43.69 93 ASN A CA 1
ATOM 744 C C . ASN A 1 93 ? 21.401 -24.211 -12.294 1.00 43.69 93 ASN A C 1
ATOM 746 O O . ASN A 1 93 ? 22.369 -23.565 -11.911 1.00 43.69 93 ASN A O 1
ATOM 750 N N . GLN A 1 94 ? 20.218 -24.194 -11.674 1.00 50.72 94 GLN A N 1
ATOM 751 C CA . GLN A 1 94 ? 19.991 -24.055 -10.229 1.00 50.72 94 GLN A CA 1
ATOM 752 C C . GLN A 1 94 ? 20.747 -22.951 -9.461 1.00 50.72 94 GLN A C 1
ATOM 754 O O . GLN A 1 94 ? 21.854 -23.168 -8.978 1.00 50.72 94 GLN A O 1
ATOM 759 N N . LYS A 1 95 ? 20.055 -21.850 -9.137 1.00 45.00 95 LYS A N 1
ATOM 760 C CA . LYS A 1 95 ? 20.269 -21.091 -7.884 1.00 45.00 95 LYS A CA 1
ATOM 761 C C . LYS A 1 95 ? 18.927 -20.513 -7.406 1.00 45.00 95 LYS A C 1
ATOM 763 O O . LYS A 1 95 ? 18.638 -19.346 -7.614 1.00 45.00 95 LYS A O 1
ATOM 768 N N . ALA A 1 96 ? 18.006 -21.279 -6.823 1.00 48.28 96 ALA A N 1
ATOM 769 C CA . ALA A 1 96 ? 17.916 -21.591 -5.382 1.00 48.28 96 ALA A CA 1
ATOM 770 C C . ALA A 1 96 ? 18.081 -20.417 -4.376 1.00 48.28 96 ALA A C 1
ATOM 772 O O . ALA A 1 96 ? 17.837 -20.608 -3.185 1.00 48.28 96 ALA A O 1
ATOM 773 N N . ASN A 1 97 ? 18.469 -19.207 -4.802 1.00 50.91 97 ASN A N 1
ATOM 774 C CA . ASN A 1 97 ? 18.893 -18.142 -3.890 1.00 50.91 97 ASN A CA 1
ATOM 775 C C . ASN A 1 97 ? 18.297 -16.750 -4.165 1.00 50.91 97 ASN A C 1
ATOM 777 O O . ASN A 1 97 ? 18.2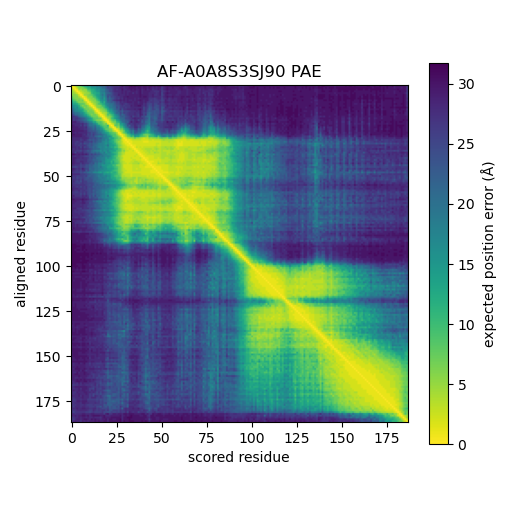86 -15.967 -3.220 1.00 50.91 97 ASN A O 1
ATOM 781 N N . ALA A 1 98 ? 17.769 -16.443 -5.357 1.00 49.69 98 ALA A N 1
ATOM 782 C CA . ALA A 1 98 ? 17.227 -15.103 -5.644 1.00 49.69 98 ALA A CA 1
ATOM 783 C C . ALA A 1 98 ? 15.886 -14.822 -4.930 1.00 49.69 98 ALA A C 1
ATOM 785 O O . ALA A 1 98 ? 15.665 -13.721 -4.443 1.00 49.69 98 ALA A O 1
ATOM 786 N N . ASN A 1 99 ? 15.059 -15.851 -4.712 1.00 57.25 99 ASN A N 1
ATOM 787 C CA . ASN A 1 99 ? 13.726 -15.709 -4.104 1.00 57.25 99 ASN A CA 1
ATOM 788 C C . ASN A 1 99 ? 13.604 -16.401 -2.739 1.00 57.25 99 ASN A C 1
ATOM 790 O O . ASN A 1 99 ? 12.527 -16.829 -2.340 1.00 57.25 99 ASN A O 1
ATOM 794 N N . LYS A 1 100 ? 14.692 -16.534 -1.965 1.00 61.75 100 LYS A N 1
ATOM 795 C CA . LYS A 1 100 ? 14.625 -17.174 -0.630 1.00 61.75 100 LYS A CA 1
ATOM 796 C C . LYS A 1 100 ? 13.618 -16.505 0.306 1.00 61.75 100 LYS A C 1
ATOM 798 O O . LYS A 1 100 ? 13.084 -17.174 1.184 1.00 61.75 100 LYS A O 1
ATOM 803 N N . GLY A 1 101 ? 13.420 -15.193 0.184 1.00 68.00 101 GLY A N 1
ATOM 804 C CA . GLY A 1 101 ? 12.468 -14.443 1.004 1.00 68.00 101 GLY A CA 1
ATOM 805 C C . GLY A 1 101 ? 11.014 -14.715 0.620 1.00 68.00 101 GLY A C 1
ATOM 806 O O . GLY A 1 101 ? 10.203 -14.974 1.510 1.00 68.00 101 GLY A O 1
ATOM 807 N N . GLU A 1 102 ? 10.738 -14.695 -0.684 1.00 72.25 102 GLU A N 1
ATOM 808 C CA . GLU A 1 102 ? 9.420 -14.896 -1.296 1.00 72.25 102 GLU A CA 1
ATOM 809 C C . GLU A 1 102 ? 8.968 -16.356 -1.197 1.00 72.25 102 GLU A C 1
ATOM 811 O O . GLU A 1 102 ? 7.894 -16.618 -0.673 1.00 72.25 102 GLU A O 1
ATOM 816 N N . VAL A 1 103 ? 9.842 -17.320 -1.506 1.00 79.31 103 VAL A N 1
ATOM 817 C CA . VAL A 1 103 ? 9.560 -18.759 -1.329 1.00 79.31 103 VAL A CA 1
ATOM 818 C C . VAL A 1 103 ? 9.251 -19.088 0.135 1.00 79.31 103 VAL A C 1
ATOM 820 O O . VAL A 1 103 ? 8.351 -19.867 0.435 1.00 79.31 103 VAL A O 1
ATOM 823 N N . LYS A 1 104 ? 9.956 -18.464 1.090 1.00 78.69 104 LYS A N 1
ATOM 824 C CA . LYS A 1 104 ? 9.645 -18.619 2.524 1.00 78.69 104 LYS A CA 1
ATOM 825 C C . LYS A 1 104 ? 8.318 -17.973 2.916 1.00 78.69 104 LYS A C 1
ATOM 827 O O . LYS A 1 104 ? 7.744 -18.372 3.926 1.00 78.69 104 LYS A O 1
ATOM 832 N N . GLN A 1 105 ? 7.878 -16.950 2.187 1.00 79.44 105 GLN A N 1
ATOM 833 C CA . GLN A 1 105 ? 6.598 -16.291 2.414 1.00 79.44 105 GLN A CA 1
ATOM 834 C C . GLN A 1 105 ? 5.451 -17.133 1.858 1.00 79.44 105 GLN A C 1
ATOM 836 O O . GLN A 1 105 ? 4.480 -17.367 2.566 1.00 79.44 105 GLN A O 1
ATOM 841 N N . GLU A 1 106 ? 5.609 -17.677 0.656 1.00 81.75 106 GLU A N 1
ATOM 842 C CA . GLU A 1 106 ? 4.650 -18.591 0.037 1.00 81.75 106 GLU A CA 1
ATOM 843 C C . GLU A 1 106 ? 4.463 -19.865 0.880 1.00 81.75 106 GLU A C 1
ATOM 845 O O . GLU A 1 106 ? 3.344 -20.205 1.257 1.00 81.75 106 GLU A O 1
ATOM 850 N N . GLN A 1 107 ? 5.562 -20.485 1.331 1.00 84.50 107 GLN A N 1
ATOM 851 C CA . GLN A 1 107 ? 5.517 -21.619 2.269 1.00 84.50 107 GLN A CA 1
ATOM 852 C C . GLN A 1 107 ? 4.870 -21.269 3.616 1.00 84.50 107 GLN A C 1
ATOM 854 O O . GLN A 1 107 ? 4.328 -22.135 4.304 1.00 84.50 107 GLN A O 1
ATOM 859 N N . TRP A 1 108 ? 4.980 -20.014 4.054 1.00 83.12 108 TRP A N 1
ATOM 860 C CA . TRP A 1 108 ? 4.331 -19.561 5.279 1.00 83.12 108 TRP A CA 1
ATOM 861 C C . TRP A 1 108 ? 2.820 -19.424 5.081 1.00 83.12 108 TRP A C 1
ATOM 863 O O . TRP A 1 108 ? 2.064 -19.914 5.917 1.00 83.12 108 TRP A O 1
ATOM 873 N N . LEU A 1 109 ? 2.384 -18.844 3.962 1.00 83.56 109 LEU A N 1
ATOM 874 C CA . LEU A 1 109 ? 0.969 -18.734 3.604 1.00 83.56 109 LEU A CA 1
ATOM 875 C C . LEU A 1 109 ? 0.309 -20.111 3.465 1.00 83.56 109 LEU A C 1
ATOM 877 O O . LEU A 1 109 ? -0.796 -20.310 3.967 1.00 83.56 109 LEU A O 1
ATOM 881 N N . GLU A 1 110 ? 1.008 -21.089 2.887 1.00 86.56 110 GLU A N 1
ATOM 882 C CA . GLU A 1 110 ? 0.533 -22.476 2.819 1.00 86.56 110 GLU A CA 1
ATOM 883 C C . GLU A 1 110 ? 0.327 -23.077 4.220 1.00 86.56 110 GLU A C 1
ATOM 885 O O . GLU A 1 110 ? -0.712 -23.673 4.506 1.00 86.56 110 GLU A O 1
ATOM 890 N N . LYS A 1 111 ? 1.266 -22.858 5.150 1.00 85.94 111 LYS A N 1
ATOM 891 C CA . LYS A 1 111 ? 1.121 -23.310 6.547 1.00 85.94 111 LYS A CA 1
ATOM 892 C C . LYS A 1 111 ? -0.044 -22.637 7.266 1.00 85.94 111 LYS A C 1
ATOM 894 O O . LYS A 1 111 ? -0.716 -23.298 8.057 1.00 85.94 111 LYS A O 1
ATOM 899 N N . VAL A 1 112 ? -0.280 -21.351 7.006 1.00 84.50 112 VAL A N 1
ATOM 900 C CA . VAL A 1 112 ? -1.436 -20.619 7.543 1.00 84.50 112 VAL A CA 1
ATOM 901 C C . VAL A 1 112 ? -2.735 -21.216 6.999 1.00 84.50 112 VAL A C 1
ATOM 903 O O . VAL A 1 112 ? -3.644 -21.475 7.783 1.00 84.50 112 VAL A O 1
ATOM 906 N N . GLN A 1 113 ? -2.802 -21.536 5.704 1.00 85.50 113 GLN A N 1
ATOM 907 C CA . GLN A 1 113 ? -3.971 -22.187 5.107 1.00 85.50 113 GLN A CA 1
ATOM 908 C C . GLN A 1 113 ? -4.239 -23.567 5.725 1.00 85.50 113 GLN A C 1
ATOM 910 O O . GLN A 1 113 ? -5.353 -23.842 6.161 1.00 85.50 113 GLN A O 1
ATOM 915 N N . VAL A 1 114 ? -3.204 -24.398 5.871 1.00 86.94 114 VAL A N 1
ATOM 916 C CA . VAL A 1 114 ? -3.322 -25.706 6.537 1.00 86.94 114 VAL A CA 1
ATOM 917 C C . VAL A 1 114 ? -3.773 -25.558 7.996 1.00 86.94 114 VAL A C 1
ATOM 919 O O . VAL A 1 114 ? -4.499 -26.410 8.509 1.00 86.94 114 VAL A O 1
ATOM 922 N N . ALA A 1 115 ? -3.353 -24.495 8.688 1.00 84.94 115 ALA A N 1
ATOM 923 C CA . ALA A 1 115 ? -3.822 -24.204 10.038 1.00 84.94 115 ALA A CA 1
ATOM 924 C C . ALA A 1 115 ? -5.311 -23.822 10.052 1.00 84.94 115 ALA A C 1
ATOM 926 O O . ALA A 1 115 ? -6.040 -24.347 10.887 1.00 84.94 115 ALA A O 1
ATOM 927 N N . ILE A 1 116 ? -5.784 -22.997 9.111 1.00 85.06 116 ILE A N 1
ATOM 928 C CA . ILE A 1 116 ? -7.211 -22.655 8.955 1.00 85.06 116 ILE A CA 1
ATOM 929 C C . ILE A 1 116 ? -8.052 -23.921 8.759 1.00 85.06 116 ILE A C 1
ATOM 931 O O . ILE A 1 116 ? -9.040 -24.119 9.470 1.00 85.06 116 ILE A O 1
ATOM 935 N N . ASP A 1 117 ? -7.618 -24.804 7.859 1.00 83.31 117 ASP A N 1
ATOM 936 C CA . ASP A 1 117 ? -8.331 -26.041 7.523 1.00 83.31 117 ASP A CA 1
ATOM 937 C C . ASP A 1 117 ? -8.361 -27.031 8.700 1.00 83.31 117 ASP A C 1
ATOM 939 O O . ASP A 1 117 ? -9.294 -27.818 8.841 1.00 83.31 117 ASP A O 1
ATOM 943 N N . LYS A 1 118 ? -7.366 -26.980 9.594 1.00 83.62 118 LYS A N 1
ATOM 944 C CA . LYS A 1 118 ? -7.330 -27.782 10.830 1.00 83.62 118 LYS A CA 1
ATOM 945 C C . LYS A 1 118 ? -8.078 -27.133 11.997 1.00 83.62 118 LYS A C 1
ATOM 947 O O . LYS A 1 118 ? -8.572 -27.841 12.871 1.00 83.62 118 LYS A O 1
ATOM 952 N N . CYS A 1 119 ? -8.189 -25.806 12.023 1.00 71.50 119 CYS A N 1
ATOM 953 C CA . CYS A 1 119 ? -8.810 -25.030 13.101 1.00 71.50 119 CYS A CA 1
ATOM 954 C C . CYS A 1 119 ? -10.348 -24.969 13.032 1.00 71.50 119 CYS A C 1
ATOM 956 O O . CYS A 1 119 ? -10.956 -24.156 13.729 1.00 71.50 119 CYS A O 1
ATOM 958 N N . ILE A 1 120 ? -10.992 -25.858 12.264 1.00 65.69 120 ILE A N 1
ATOM 959 C CA . ILE A 1 120 ? -12.460 -25.966 12.137 1.00 65.69 120 ILE A CA 1
ATOM 960 C C . ILE A 1 120 ? -13.161 -26.074 13.507 1.00 65.69 120 ILE A C 1
ATOM 962 O O . ILE A 1 120 ? -14.300 -25.641 13.656 1.00 65.69 120 ILE A O 1
ATOM 966 N N . THR A 1 121 ? -12.478 -26.588 14.532 1.00 71.44 121 THR A N 1
ATOM 967 C CA . THR A 1 121 ? -13.018 -26.785 15.885 1.00 71.44 121 THR A CA 1
ATOM 968 C C . THR A 1 121 ? -13.234 -25.499 16.695 1.00 71.44 121 THR A C 1
ATOM 970 O O . THR A 1 121 ? -13.976 -25.538 17.674 1.00 71.44 121 THR A O 1
ATOM 973 N N . ASN A 1 122 ? -12.638 -24.358 16.318 1.00 80.06 122 ASN A N 1
ATOM 974 C CA . ASN A 1 122 ? -12.843 -23.075 17.003 1.00 80.06 122 ASN A CA 1
ATOM 975 C C . ASN A 1 122 ? -13.191 -21.957 15.998 1.00 80.06 122 ASN A C 1
ATOM 977 O O . ASN A 1 122 ? -12.290 -21.380 15.381 1.00 80.06 122 ASN A O 1
ATOM 981 N N . PRO A 1 123 ? -14.482 -21.593 15.870 1.00 83.00 123 PRO A N 1
ATOM 982 C CA . PRO A 1 123 ? -14.942 -20.583 14.914 1.00 83.00 123 PRO A CA 1
ATOM 983 C C . PRO A 1 123 ? -14.274 -19.210 15.075 1.00 83.00 123 PRO A C 1
ATOM 985 O O . PRO A 1 123 ? -14.010 -18.530 14.085 1.00 83.00 123 PRO A O 1
ATOM 988 N N . ARG A 1 124 ? -13.948 -18.807 16.313 1.00 82.00 124 ARG A N 1
ATOM 989 C CA . ARG A 1 124 ? -13.295 -17.518 16.588 1.00 82.00 124 ARG A CA 1
ATOM 990 C C . ARG A 1 124 ? -11.851 -17.511 16.096 1.00 82.00 124 ARG A C 1
ATOM 992 O O . ARG A 1 124 ? -11.416 -16.529 15.504 1.00 82.00 124 ARG A O 1
ATOM 999 N N . LEU A 1 125 ? -11.120 -18.601 16.325 1.00 80.56 125 LEU A N 1
ATOM 1000 C CA . LEU A 1 125 ? -9.743 -18.747 15.850 1.00 80.56 125 LEU A CA 1
ATOM 1001 C C . LEU A 1 125 ? -9.691 -18.803 14.319 1.00 80.56 125 LEU A C 1
ATOM 1003 O O . LEU A 1 125 ? -8.841 -18.154 13.714 1.00 80.56 125 LEU A O 1
ATOM 1007 N N . LYS A 1 126 ? -10.640 -19.512 13.700 1.00 84.12 126 LYS A N 1
ATOM 1008 C CA . LYS A 1 126 ? -10.778 -19.576 12.243 1.00 84.12 126 LYS A CA 1
ATOM 1009 C C . LYS A 1 126 ? -10.948 -18.182 11.627 1.00 84.12 126 LYS A C 1
ATOM 1011 O O . LYS A 1 126 ? -10.177 -17.824 10.744 1.00 84.12 126 LYS A O 1
ATOM 1016 N N . GLY A 1 127 ? -11.857 -17.364 12.164 1.00 83.31 127 GLY A N 1
ATOM 1017 C CA . GLY A 1 127 ? -12.079 -16.000 11.667 1.00 83.31 127 GLY A CA 1
ATOM 1018 C C . GLY A 1 127 ? -10.897 -15.041 11.879 1.00 83.31 127 GLY A C 1
ATOM 1019 O O . GLY A 1 127 ? -10.748 -14.065 11.147 1.00 83.31 127 GLY A O 1
ATOM 1020 N N . VAL A 1 128 ? -10.026 -15.290 12.864 1.00 83.75 128 VAL A N 1
ATOM 1021 C CA . VAL A 1 128 ? -8.765 -14.536 13.005 1.00 83.75 128 VAL A CA 1
ATOM 1022 C C . VAL A 1 128 ? -7.773 -14.944 11.915 1.00 83.75 128 VAL A C 1
ATOM 1024 O O . VAL A 1 128 ? -7.207 -14.075 11.259 1.00 83.75 128 VAL A O 1
ATOM 1027 N N . LEU A 1 129 ? -7.588 -16.246 11.693 1.00 83.31 129 LEU A N 1
ATOM 1028 C CA . LEU A 1 129 ? -6.644 -16.756 10.697 1.00 83.31 129 LEU A CA 1
ATOM 1029 C C . LEU A 1 129 ? -7.058 -16.415 9.256 1.00 83.31 129 LEU A C 1
ATOM 1031 O O . LEU A 1 129 ? -6.193 -16.120 8.436 1.00 83.31 129 LEU A O 1
ATOM 1035 N N . GLU A 1 130 ? -8.359 -16.4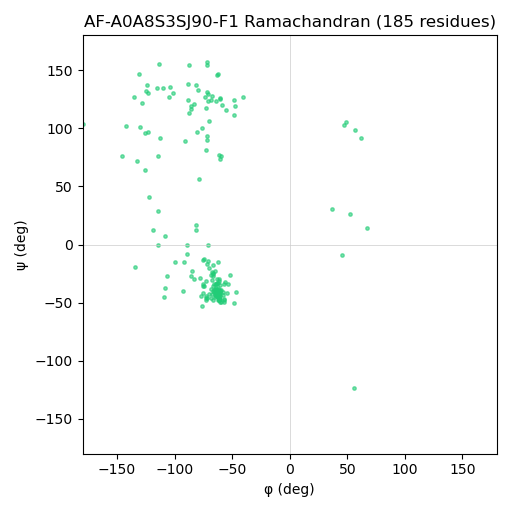05 8.954 1.00 83.88 130 GLU A N 1
ATOM 1036 C CA . GLU A 1 130 ? -8.881 -15.972 7.649 1.00 83.88 130 GLU A CA 1
ATOM 1037 C C . GLU A 1 130 ? -8.524 -14.509 7.363 1.00 83.88 130 GLU A C 1
ATOM 1039 O O . GLU A 1 130 ? -7.955 -14.228 6.314 1.00 83.88 130 GLU A O 1
ATOM 1044 N N . ARG A 1 131 ? -8.725 -13.600 8.329 1.00 83.81 131 ARG A N 1
ATOM 1045 C CA . ARG A 1 131 ? -8.307 -12.192 8.191 1.00 83.81 131 ARG A CA 1
ATOM 1046 C C . ARG A 1 131 ? -6.796 -12.033 8.049 1.00 83.81 131 ARG A C 1
ATOM 1048 O O . ARG A 1 131 ? -6.334 -11.139 7.352 1.00 83.81 131 ARG A O 1
ATOM 1055 N N . MET A 1 132 ? -6.004 -12.892 8.696 1.00 81.62 132 MET A N 1
ATOM 1056 C CA . MET A 1 132 ? -4.545 -12.850 8.552 1.00 81.62 132 MET A CA 1
ATOM 1057 C C . MET A 1 132 ? -4.093 -13.150 7.117 1.00 81.62 132 MET A C 1
ATOM 1059 O O . MET A 1 132 ? -3.061 -12.626 6.705 1.00 81.62 132 MET A O 1
ATOM 1063 N N . LYS A 1 133 ? -4.844 -13.955 6.353 1.00 78.88 133 LYS A N 1
ATOM 1064 C CA . LYS A 1 133 ? -4.502 -14.327 4.971 1.00 78.88 133 LYS A CA 1
ATOM 1065 C C . LYS A 1 133 ? -4.549 -13.144 3.997 1.00 78.88 133 LYS A C 1
ATOM 1067 O O . LYS A 1 133 ? -3.831 -13.169 3.000 1.00 78.88 133 LYS A O 1
ATOM 1072 N N . ASP A 1 134 ? -5.336 -12.114 4.295 1.00 80.56 134 ASP A N 1
ATOM 1073 C CA . ASP A 1 134 ? -5.489 -10.939 3.428 1.00 80.56 134 ASP A CA 1
ATOM 1074 C C . ASP A 1 134 ? -4.237 -10.042 3.410 1.00 80.56 134 ASP A C 1
ATOM 1076 O O . ASP A 1 134 ? -4.075 -9.203 2.523 1.00 80.56 134 ASP A O 1
ATOM 1080 N N . TYR A 1 135 ? -3.309 -10.233 4.356 1.00 79.50 135 TYR A N 1
ATOM 1081 C CA . TYR A 1 135 ? -2.078 -9.455 4.423 1.00 79.50 135 TYR A CA 1
ATOM 1082 C C . TYR A 1 135 ? -0.958 -10.097 3.585 1.00 79.50 135 TYR A C 1
ATOM 1084 O O . TYR A 1 135 ? -0.551 -11.230 3.856 1.00 79.50 135 TYR A O 1
ATOM 1092 N N . PRO A 1 136 ? -0.346 -9.366 2.631 1.00 67.12 136 PRO A N 1
ATOM 1093 C CA . PRO A 1 136 ? 0.716 -9.915 1.781 1.00 67.12 136 PRO A CA 1
ATOM 1094 C C . PRO A 1 136 ? 2.011 -10.226 2.558 1.00 67.12 136 PRO A C 1
ATOM 1096 O O . PRO A 1 136 ? 2.806 -11.078 2.157 1.00 67.12 136 PRO A O 1
ATOM 1099 N N . ASN A 1 137 ? 2.233 -9.566 3.701 1.00 75.88 137 ASN A N 1
ATOM 1100 C CA . ASN A 1 137 ? 3.457 -9.678 4.495 1.00 75.88 137 ASN A CA 1
ATOM 1101 C C . ASN A 1 137 ? 3.171 -10.048 5.959 1.00 75.88 137 ASN A C 1
ATOM 1103 O O . ASN A 1 137 ? 3.443 -9.279 6.878 1.00 75.88 137 ASN A O 1
ATOM 1107 N N . ILE A 1 138 ? 2.612 -11.240 6.179 1.00 79.56 138 ILE A N 1
ATOM 1108 C CA . ILE A 1 138 ? 2.377 -11.774 7.528 1.00 79.56 138 ILE A CA 1
ATOM 1109 C C . ILE A 1 138 ? 3.725 -11.990 8.250 1.00 79.56 138 ILE A C 1
ATOM 1111 O O . ILE A 1 138 ? 4.564 -12.755 7.752 1.00 79.56 138 ILE A O 1
ATOM 1115 N N . PRO A 1 139 ? 3.947 -11.387 9.437 1.00 81.50 139 PRO A N 1
ATOM 1116 C CA . PRO A 1 139 ? 5.168 -11.586 10.211 1.00 81.50 139 PRO A CA 1
ATOM 1117 C C . PRO A 1 139 ? 5.375 -13.054 10.616 1.00 81.50 139 PRO A C 1
ATOM 1119 O O . PRO A 1 139 ? 4.542 -13.665 11.275 1.00 81.50 139 PRO A O 1
ATOM 1122 N N . ARG A 1 140 ? 6.540 -13.620 10.276 1.00 78.62 140 ARG A N 1
ATOM 1123 C CA . ARG A 1 140 ? 6.874 -15.037 10.553 1.00 78.62 140 ARG A CA 1
ATOM 1124 C C . ARG A 1 140 ? 7.439 -15.299 11.953 1.00 78.62 140 ARG A C 1
ATOM 1126 O O . ARG A 1 140 ? 7.453 -16.433 12.420 1.00 78.62 140 ARG A O 1
ATOM 1133 N N . LYS A 1 141 ? 8.009 -14.276 12.598 1.00 79.00 141 LYS A N 1
ATOM 1134 C CA . LYS A 1 141 ? 8.658 -14.391 13.917 1.00 79.00 141 LYS A CA 1
ATOM 1135 C C . LYS A 1 141 ? 7.712 -13.875 14.993 1.00 79.00 141 LYS A C 1
ATOM 1137 O O . LYS A 1 141 ? 7.274 -12.735 14.892 1.00 79.00 141 LYS A O 1
ATOM 1142 N N . LYS A 1 142 ? 7.518 -14.648 16.066 1.00 78.25 142 LYS A N 1
ATOM 1143 C CA . LYS A 1 142 ? 6.668 -14.281 17.213 1.00 78.25 142 LYS A CA 1
ATOM 1144 C C . LYS A 1 142 ? 6.951 -12.872 17.749 1.00 78.25 142 LYS A C 1
ATOM 1146 O O . LYS A 1 142 ? 6.045 -12.062 17.825 1.00 78.25 142 LYS A O 1
ATOM 1151 N N . ALA A 1 143 ? 8.219 -12.548 18.008 1.00 78.19 143 ALA A N 1
ATOM 1152 C CA . ALA A 1 143 ? 8.598 -11.226 18.514 1.00 78.19 143 ALA A CA 1
ATOM 1153 C C . ALA A 1 143 ? 8.234 -10.076 17.557 1.00 78.19 143 ALA A C 1
ATOM 1155 O O . ALA A 1 143 ? 7.948 -8.975 18.000 1.00 78.19 143 ALA A O 1
ATOM 1156 N N . LYS A 1 144 ? 8.246 -10.321 16.238 1.00 77.38 144 LYS A N 1
ATOM 1157 C CA . LYS A 1 144 ? 7.816 -9.318 15.256 1.00 77.38 144 LYS A CA 1
ATOM 1158 C C . LYS A 1 144 ? 6.298 -9.183 15.229 1.00 77.38 144 LYS A C 1
ATOM 1160 O O . LYS A 1 144 ? 5.833 -8.069 15.070 1.00 77.38 144 LYS A O 1
ATOM 1165 N N . PHE A 1 145 ? 5.576 -10.286 15.417 1.00 80.56 145 PHE A N 1
ATOM 1166 C CA . PHE A 1 145 ? 4.118 -10.304 15.484 1.00 80.56 145 PHE A CA 1
ATOM 1167 C C . PHE A 1 145 ? 3.580 -9.564 16.721 1.00 80.56 145 PHE A C 1
ATOM 1169 O O . PHE A 1 145 ? 2.717 -8.707 16.599 1.00 80.56 145 PHE A O 1
ATOM 1176 N N . GLU A 1 146 ? 4.140 -9.833 17.902 1.00 79.00 146 GLU A N 1
ATOM 1177 C CA . GLU A 1 146 ? 3.744 -9.147 19.144 1.00 79.00 146 GLU A CA 1
ATOM 1178 C C . GLU A 1 146 ? 4.086 -7.652 19.112 1.00 79.00 146 GLU A C 1
ATOM 1180 O O . GLU A 1 146 ? 3.363 -6.830 19.667 1.00 79.00 146 GLU A O 1
ATOM 1185 N N . GLU A 1 147 ? 5.194 -7.281 18.466 1.00 81.81 147 GLU A N 1
ATOM 1186 C CA . GLU A 1 147 ? 5.549 -5.875 18.277 1.00 81.81 147 GLU A CA 1
ATOM 1187 C C . 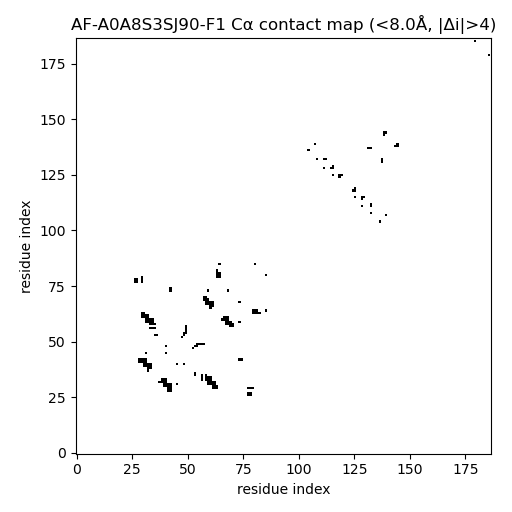GLU A 1 147 ? 4.565 -5.187 17.322 1.00 81.81 147 GLU A C 1
ATOM 1189 O O . GLU A 1 147 ? 4.059 -4.118 17.650 1.00 81.81 147 GLU A O 1
ATOM 1194 N N . THR A 1 148 ? 4.230 -5.806 16.181 1.00 77.19 148 THR A N 1
ATOM 1195 C CA . THR A 1 148 ? 3.230 -5.252 15.252 1.00 77.19 148 THR A CA 1
ATOM 1196 C C . THR A 1 148 ? 1.859 -5.117 15.905 1.00 77.19 148 THR A C 1
ATOM 1198 O O . THR A 1 148 ? 1.239 -4.071 15.766 1.00 77.19 148 THR A O 1
ATOM 1201 N N . GLU A 1 149 ? 1.434 -6.099 16.701 1.00 81.38 149 GLU A N 1
ATOM 1202 C CA . GLU A 1 149 ? 0.176 -6.043 17.455 1.00 81.38 149 GLU A CA 1
ATOM 1203 C C . GLU A 1 149 ? 0.169 -4.888 18.470 1.00 81.38 149 GLU A C 1
ATOM 1205 O O . GLU A 1 149 ? -0.818 -4.168 18.609 1.00 81.38 149 GLU A O 1
ATOM 1210 N N . LYS A 1 150 ? 1.280 -4.653 19.180 1.00 79.19 150 LYS A N 1
ATOM 1211 C CA . LYS A 1 150 ? 1.400 -3.501 20.090 1.00 79.19 150 LYS A CA 1
ATOM 1212 C C . LYS A 1 150 ? 1.340 -2.170 1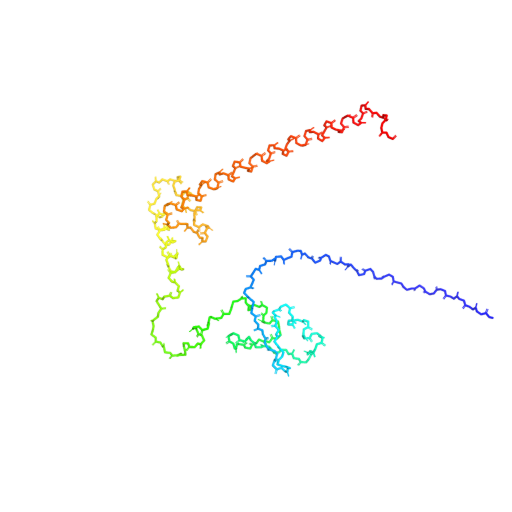9.347 1.00 79.19 150 LYS A C 1
ATOM 1214 O O . LYS A 1 150 ? 0.747 -1.224 19.865 1.00 79.19 150 LYS A O 1
ATOM 1219 N N . LEU A 1 151 ? 1.962 -2.084 18.169 1.00 71.81 151 LEU A N 1
ATOM 1220 C CA . LEU A 1 151 ? 1.901 -0.889 17.328 1.00 71.81 151 LEU A CA 1
ATOM 1221 C C . LEU A 1 151 ? 0.475 -0.634 16.833 1.00 71.81 151 LEU A C 1
ATOM 1223 O O . LEU A 1 151 ? 0.019 0.500 16.932 1.00 71.81 151 LEU A O 1
ATOM 1227 N N . GLU A 1 152 ? -0.229 -1.666 16.367 1.00 80.44 152 GLU A N 1
ATOM 1228 C CA . GLU A 1 152 ? -1.631 -1.577 15.937 1.00 80.44 152 GLU A CA 1
ATOM 1229 C C . GLU A 1 152 ? -2.536 -1.131 17.089 1.00 80.44 152 GLU A C 1
ATOM 1231 O O . GLU A 1 152 ? -3.227 -0.126 16.966 1.00 80.44 152 GLU A O 1
ATOM 1236 N N . ASN A 1 153 ? -2.431 -1.762 18.262 1.00 84.56 153 ASN A N 1
ATOM 1237 C CA . ASN A 1 153 ? -3.193 -1.348 19.444 1.00 84.56 153 ASN A CA 1
ATOM 1238 C C . ASN A 1 153 ? -2.909 0.111 19.837 1.00 84.56 153 ASN A C 1
ATOM 1240 O O . ASN A 1 153 ? -3.815 0.856 20.205 1.00 84.56 153 ASN A O 1
ATOM 1244 N N . LYS A 1 154 ? -1.647 0.551 19.763 1.00 86.81 154 LYS A N 1
ATOM 1245 C CA . LYS A 1 154 ? -1.290 1.950 20.030 1.00 86.81 154 LYS A CA 1
ATOM 1246 C C . LYS A 1 154 ? -1.882 2.888 18.976 1.00 86.81 154 LYS A C 1
ATOM 1248 O O . LYS A 1 154 ? -2.318 3.981 19.330 1.00 86.81 154 LYS A O 1
ATOM 1253 N N . GLN A 1 155 ? -1.893 2.475 17.711 1.00 82.75 155 GLN A N 1
ATOM 1254 C CA . GLN A 1 155 ? -2.495 3.230 16.619 1.00 82.75 155 GLN A CA 1
ATOM 1255 C C . GLN A 1 155 ? -4.009 3.371 16.813 1.00 82.75 155 GLN A C 1
ATOM 1257 O O . GLN A 1 155 ? -4.525 4.472 16.654 1.00 82.75 155 GLN A O 1
ATOM 1262 N N . ASP A 1 156 ? -4.700 2.315 17.238 1.00 89.25 156 ASP A N 1
ATOM 1263 C CA . ASP A 1 156 ? -6.135 2.347 17.544 1.00 89.25 156 ASP A CA 1
ATOM 1264 C C . ASP A 1 156 ? -6.448 3.293 18.707 1.00 89.25 156 ASP A C 1
ATOM 1266 O O . ASP A 1 156 ? -7.354 4.120 18.611 1.00 89.25 156 ASP A O 1
ATOM 1270 N N . MET A 1 157 ? -5.651 3.241 19.778 1.00 88.12 157 MET A N 1
ATOM 1271 C CA . MET A 1 157 ? -5.782 4.163 20.911 1.00 88.12 157 MET A CA 1
ATOM 1272 C C . MET A 1 157 ? -5.580 5.624 20.489 1.00 88.12 157 MET A C 1
ATOM 1274 O O . MET A 1 157 ? -6.314 6.505 20.932 1.00 88.12 157 MET A O 1
ATOM 1278 N N . LEU A 1 158 ? -4.597 5.894 19.623 1.00 93.50 158 LEU A N 1
ATOM 1279 C CA . LEU A 1 158 ? -4.366 7.235 19.081 1.00 93.50 158 LEU A CA 1
ATOM 1280 C C . LEU A 1 158 ? -5.523 7.688 18.183 1.00 93.50 158 LEU A C 1
ATOM 1282 O O . LEU A 1 158 ? -5.928 8.844 18.265 1.00 93.50 158 LEU A O 1
ATOM 1286 N N . THR A 1 159 ? -6.077 6.793 17.364 1.00 90.88 159 THR A N 1
ATOM 1287 C CA . THR A 1 159 ? -7.235 7.083 16.506 1.00 90.88 159 THR A CA 1
ATOM 1288 C C . THR A 1 159 ? -8.460 7.461 17.341 1.00 90.88 159 THR A C 1
ATOM 1290 O O . THR A 1 159 ? -9.076 8.490 17.076 1.00 90.88 159 THR A O 1
ATOM 1293 N N . GLN A 1 160 ? -8.753 6.710 18.406 1.00 94.62 160 GLN A N 1
ATOM 1294 C CA . GLN A 1 160 ? -9.851 7.028 19.329 1.00 94.62 160 GLN A CA 1
ATOM 1295 C C . GLN A 1 160 ? -9.664 8.391 20.009 1.00 94.62 160 GLN A C 1
ATOM 1297 O O . GLN A 1 160 ? -10.619 9.146 20.181 1.00 94.62 160 GLN A O 1
ATOM 1302 N N . GLU A 1 161 ? -8.430 8.733 20.384 1.00 95.56 161 GLU A N 1
ATOM 1303 C CA . GLU A 1 161 ? -8.142 10.031 20.995 1.00 95.56 161 GLU A CA 1
ATOM 1304 C C . GLU A 1 161 ? -8.307 11.190 20.002 1.00 95.56 161 GLU A C 1
ATOM 1306 O O . GLU A 1 161 ? -8.840 12.240 20.356 1.00 95.56 161 GLU A O 1
ATOM 1311 N N . ILE A 1 162 ? -7.914 10.993 18.740 1.00 95.38 162 ILE A N 1
ATOM 1312 C CA . ILE A 1 162 ? -8.133 11.975 17.671 1.00 95.38 162 ILE A CA 1
ATOM 1313 C C . ILE A 1 162 ? -9.631 12.219 17.458 1.00 95.38 162 ILE A C 1
ATOM 1315 O O . ILE A 1 162 ? -10.041 13.375 17.361 1.00 95.38 162 ILE A O 1
ATOM 1319 N N . GLU A 1 163 ? -10.447 11.165 17.420 1.00 96.62 163 GLU A N 1
ATOM 1320 C CA . GLU A 1 163 ? -11.906 11.287 17.286 1.00 96.62 163 GLU A CA 1
ATOM 1321 C C . GLU A 1 163 ? -12.521 12.061 18.462 1.00 96.62 163 GLU A C 1
ATOM 1323 O O . GLU A 1 163 ? -13.348 12.953 18.254 1.00 96.62 163 GLU A O 1
ATOM 1328 N N . ARG A 1 164 ? -12.060 11.806 19.694 1.00 96.50 164 ARG A N 1
ATOM 1329 C CA . ARG A 1 164 ? -12.492 12.556 20.886 1.00 96.50 164 ARG A CA 1
ATOM 1330 C C . ARG A 1 164 ? -12.184 14.051 20.759 1.00 96.50 164 ARG A C 1
ATOM 1332 O O . ARG A 1 164 ? -13.065 14.884 20.958 1.00 96.50 164 ARG A O 1
ATOM 1339 N N . LEU A 1 165 ? -10.950 14.395 20.387 1.00 96.69 165 LEU A N 1
ATOM 1340 C CA . LEU A 1 165 ? -10.524 15.789 20.215 1.00 96.69 165 LEU A CA 1
ATOM 1341 C C . LEU A 1 165 ? -11.284 16.493 19.082 1.00 96.69 165 LEU A C 1
ATOM 1343 O O . LEU A 1 165 ? -11.567 17.689 19.168 1.00 96.69 165 LEU A O 1
ATOM 1347 N N . GLN A 1 166 ? -11.635 15.768 18.017 1.00 96.00 166 GLN A N 1
ATOM 1348 C CA . GLN A 1 166 ? -12.470 16.300 16.938 1.00 96.00 166 GLN A CA 1
ATOM 1349 C C . GLN A 1 166 ? -13.874 16.656 17.437 1.00 96.00 166 GLN A C 1
ATOM 1351 O O . GLN A 1 166 ? -14.380 17.727 17.099 1.00 96.00 166 GLN A O 1
ATOM 1356 N N . GLN A 1 167 ? -14.464 15.815 18.287 1.00 97.06 167 GLN A N 1
ATOM 1357 C CA . GLN A 1 167 ? -15.766 16.084 18.890 1.00 97.06 167 GLN A CA 1
ATOM 1358 C C . GLN A 1 167 ? -15.727 17.306 19.822 1.00 97.06 167 GLN A C 1
ATOM 1360 O O . GLN A 1 167 ? -16.607 18.165 19.759 1.00 97.06 167 GLN A O 1
ATOM 1365 N N . GLU A 1 168 ? -14.689 17.437 20.652 1.00 96.50 168 GLU A N 1
ATOM 1366 C CA . GLU A 1 168 ? -14.507 18.616 21.512 1.00 96.50 168 GLU A CA 1
ATOM 1367 C C . GLU A 1 168 ? -14.337 19.903 20.695 1.00 96.50 168 GLU A C 1
ATOM 1369 O O . GLU A 1 168 ? -14.902 20.948 21.030 1.00 96.50 168 GLU A O 1
ATOM 1374 N N . LYS A 1 169 ? -13.603 19.836 19.580 1.00 96.12 169 LYS A N 1
ATOM 1375 C CA . LYS A 1 169 ? -13.460 20.966 18.660 1.00 96.12 169 LYS A CA 1
ATOM 1376 C C . LYS A 1 169 ? -14.810 21.391 18.074 1.00 96.12 169 LYS A C 1
ATOM 1378 O O . LYS A 1 169 ? -15.085 22.588 18.023 1.00 96.12 169 LYS A O 1
ATOM 1383 N N . GLU A 1 170 ? -15.650 20.446 17.659 1.00 96.25 170 GLU A N 1
ATOM 1384 C CA . GLU A 1 170 ? -16.989 20.742 17.133 1.00 96.25 170 GLU A CA 1
ATOM 1385 C C . GLU A 1 170 ? -17.866 21.433 18.189 1.00 96.25 170 GLU A C 1
ATOM 1387 O O . GLU A 1 170 ? -18.524 22.435 17.901 1.00 96.25 170 GLU A O 1
ATOM 1392 N N . GLN A 1 171 ? -17.795 20.981 19.446 1.00 95.06 171 GLN A N 1
ATOM 1393 C CA . GLN A 1 171 ? -18.484 21.643 20.557 1.00 95.06 171 GLN A CA 1
ATOM 1394 C C . GLN A 1 171 ? -18.006 23.086 20.763 1.00 95.06 171 GLN A C 1
ATOM 1396 O O . GLN A 1 171 ? -18.825 23.989 20.951 1.00 95.06 171 GLN A O 1
ATOM 1401 N N . LEU A 1 172 ? -16.695 23.336 20.694 1.00 94.62 172 LEU A N 1
ATOM 1402 C CA . LEU A 1 172 ? -16.144 24.691 20.784 1.00 94.62 172 LEU A CA 1
ATOM 1403 C C . LEU A 1 172 ? -16.590 25.574 19.614 1.00 94.62 172 LEU A C 1
ATOM 1405 O O . LEU A 1 172 ? -16.901 26.748 19.818 1.00 94.62 172 LEU A O 1
ATOM 1409 N N . GLU A 1 173 ? -16.653 25.030 18.398 1.00 94.25 173 GLU A N 1
ATOM 1410 C CA . GLU A 1 173 ? -17.158 25.755 17.231 1.00 94.25 173 GLU A CA 1
ATOM 1411 C C . GLU A 1 173 ? -18.628 26.162 17.410 1.00 94.25 173 GLU A C 1
ATOM 1413 O O . GLU A 1 173 ? -18.983 27.305 17.104 1.00 94.25 173 GLU A O 1
ATOM 1418 N N . GLU A 1 174 ? -19.470 25.291 17.971 1.00 93.62 174 GLU A N 1
ATOM 1419 C CA . GLU A 1 174 ? -20.854 25.626 18.329 1.00 93.62 174 GLU A CA 1
ATOM 1420 C C . GLU A 1 174 ? -20.934 26.708 19.412 1.00 93.62 174 GLU A C 1
ATOM 1422 O O . GLU A 1 174 ? -21.672 27.686 19.264 1.00 93.62 174 GLU A O 1
ATOM 1427 N N . ILE A 1 175 ? -20.112 26.619 20.460 1.00 92.44 175 ILE A N 1
ATOM 1428 C CA . ILE A 1 175 ? -20.032 27.660 21.497 1.00 92.44 175 ILE A CA 1
ATOM 1429 C C . ILE A 1 175 ? -19.654 29.013 20.878 1.00 92.44 175 ILE A C 1
ATOM 1431 O O . ILE A 1 175 ? -20.269 30.037 21.187 1.00 92.44 175 ILE A O 1
ATOM 1435 N N . VAL A 1 176 ? -18.681 29.036 19.962 1.00 90.56 176 VAL A N 1
ATOM 1436 C CA . VAL A 1 176 ? -18.272 30.257 19.251 1.00 90.56 176 VAL A CA 1
ATOM 1437 C C . VAL A 1 176 ? -19.410 30.801 18.380 1.00 90.56 176 VAL A C 1
ATOM 1439 O O . VAL A 1 176 ? -19.608 32.021 18.341 1.00 90.56 176 VAL A O 1
ATOM 1442 N N . LYS A 1 177 ? -20.187 29.942 17.705 1.00 89.62 177 LYS A N 1
ATOM 1443 C CA . LYS A 1 177 ? -21.379 30.364 16.943 1.00 89.62 177 LYS A CA 1
ATOM 1444 C C . LYS A 1 177 ? -22.415 31.016 17.859 1.00 89.62 177 LYS A C 1
ATOM 1446 O O . LYS A 1 177 ? -22.874 32.117 17.555 1.00 89.62 177 LYS A O 1
ATOM 1451 N N . ILE A 1 178 ? -22.723 30.399 19.000 1.00 89.25 178 ILE A N 1
ATOM 1452 C CA . ILE A 1 178 ? -23.672 30.941 19.984 1.00 89.25 178 ILE A CA 1
ATOM 1453 C C . ILE A 1 178 ? -23.174 32.286 20.518 1.00 89.25 178 ILE A C 1
ATOM 1455 O O . ILE A 1 178 ? -23.914 33.269 20.487 1.00 89.25 178 ILE A O 1
ATOM 1459 N N . HIS A 1 179 ? -21.906 32.386 20.919 1.00 84.75 179 HIS A N 1
ATOM 1460 C CA . HIS A 1 179 ? -21.325 33.640 21.402 1.00 84.75 179 HIS A CA 1
ATOM 1461 C C . HIS A 1 179 ? -21.494 34.789 20.390 1.00 84.75 179 HIS A C 1
ATOM 1463 O O . HIS A 1 179 ? -21.869 35.901 20.768 1.00 84.75 179 HIS A O 1
ATOM 1469 N N . ARG A 1 180 ? -21.292 34.523 19.089 1.00 82.62 180 ARG A N 1
ATOM 1470 C CA . ARG A 1 180 ? -21.517 35.512 18.016 1.00 82.62 180 ARG A CA 1
ATOM 1471 C C . ARG A 1 180 ? -22.976 35.969 17.912 1.00 82.62 180 ARG A C 1
ATOM 1473 O O . ARG A 1 180 ? -23.211 37.124 17.574 1.00 82.62 180 ARG A O 1
ATOM 1480 N N . THR A 1 181 ? -23.946 35.100 18.198 1.00 80.81 181 THR A N 1
ATOM 1481 C CA . THR A 1 181 ? -25.375 35.473 18.195 1.00 80.81 181 THR A CA 1
ATOM 1482 C C . THR A 1 181 ? -25.791 36.298 19.412 1.00 80.81 181 THR A C 1
ATOM 1484 O O . THR A 1 181 ? -26.628 37.188 19.285 1.00 80.81 181 THR A O 1
ATOM 1487 N N . VAL A 1 182 ? -25.187 36.044 20.577 1.00 81.50 182 VAL A N 1
ATOM 1488 C CA . VAL A 1 182 ? -25.527 36.719 21.842 1.00 81.50 182 VAL A CA 1
ATOM 1489 C C . VAL A 1 182 ? -24.823 38.071 21.978 1.00 81.50 182 VAL A C 1
ATOM 1491 O O . VAL A 1 182 ? -25.365 38.990 22.589 1.00 81.50 182 VAL A O 1
ATOM 1494 N N . CYS A 1 183 ? -23.637 38.227 21.383 1.00 67.94 183 CYS A N 1
ATOM 1495 C CA . CYS A 1 183 ? -22.846 39.452 21.457 1.00 67.94 183 CYS A CA 1
ATOM 1496 C C . CYS A 1 183 ? -22.721 40.127 20.072 1.00 67.94 183 CYS A C 1
ATOM 1498 O O . CYS A 1 183 ? -21.668 40.058 19.437 1.00 67.94 183 CYS A O 1
ATOM 1500 N N . PRO A 1 184 ? -23.769 40.818 19.576 1.00 63.50 184 PRO A N 1
ATOM 1501 C CA . PRO A 1 184 ? -23.774 41.432 18.243 1.00 63.50 184 PRO A CA 1
ATOM 1502 C C . PRO A 1 184 ? -22.852 42.660 18.096 1.00 63.50 184 PRO A C 1
ATOM 1504 O O . PRO A 1 184 ? -22.776 43.235 17.014 1.00 63.50 184 PRO A O 1
ATOM 1507 N N . LYS A 1 185 ? -22.144 43.082 19.156 1.00 57.47 185 LYS A N 1
ATOM 1508 C CA . LYS A 1 185 ? -21.295 44.294 19.183 1.00 57.47 185 LYS A CA 1
ATOM 1509 C C . LYS A 1 185 ? -19.887 44.131 18.578 1.00 57.47 185 LYS A C 1
ATOM 1511 O O . LYS A 1 185 ? -19.056 45.014 18.750 1.00 57.47 185 LYS A O 1
ATOM 1516 N N . LEU A 1 186 ? -19.615 43.041 17.864 1.00 56.53 186 LEU A N 1
ATOM 1517 C CA . LEU A 1 186 ? -18.356 42.801 17.138 1.00 56.53 186 LEU A CA 1
ATOM 1518 C C . LEU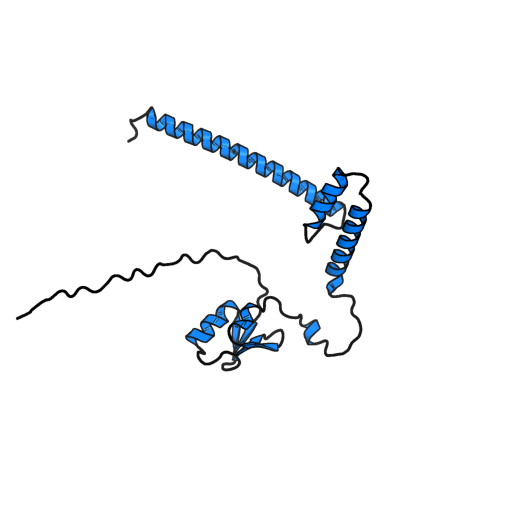 A 1 186 ? -18.610 42.557 15.637 1.00 56.53 186 LEU A C 1
ATOM 1520 O O . LEU A 1 186 ? -18.023 41.654 15.041 1.00 56.53 186 LEU A O 1
ATOM 1524 N N . ARG A 1 187 ? -19.522 43.334 15.041 1.00 51.62 187 ARG A N 1
ATOM 1525 C CA . ARG A 1 187 ? -19.660 43.447 13.583 1.00 51.62 187 ARG A CA 1
ATOM 1526 C C . ARG A 1 187 ? -18.963 44.708 13.092 1.00 51.62 187 ARG A C 1
ATOM 1528 O O . ARG A 1 187 ? -19.122 45.745 13.771 1.00 51.62 187 ARG A O 1
#

Foldseek 3Di:
DDDDDPDDDDDDPDDPPDDDPPDPDPQDFWWKAFPPPRDIDTPVCPVVCCVPPNVPTQWIATPQARDIDGHCRCVPVRDHDHPCVNPPPPDDDDDPDPCPPVVVLVVVLVVLVVVLVVVPVDPVVNVVSVVLSVDSDRDPDPVVNVVVVVVVVVVVVVVVVVVVVVVVVVVVVVVVVVVCVVCVPPD

Sequence (187 aa):
MNTIIISSKSVTRKQKQAFPCFELLEVEMVVFTCSQCNESLKKNQVEKHFQTRCRNCNMISCVDCGKDFWGDSYAEHIKCISEEEKYSGRIINQKANANKGEVKQEQWLEKVQVAIDKCITNPRLKGVLERMKDYPNIPRKKAKFEETEKLENKQDMLTQEIERLQQEKEQLEEIVKIHRTVCPKLR

Secondary structure (DSSP, 8-state):
----------------PPPP----------EEEETTT--EEEHHHHHHHHHHT-TT--EEEETTT--EEETTTTTT--SPPPHHHHHS-S-----TTTTHHHHHHHHHHHHHHHHHHHGGG-HHHHHHHHHHHT-TT---SHHHHHHHHHHHHHHHHHHHHHHHHHHHHHHHHHHHHHHHHH-GGG-

Solvent-accessible surface area (backbone atoms only — not comparable to full-atom values): 11773 Å² total; per-residue (Å²): 137,83,88,81,80,86,81,85,79,82,90,78,84,79,77,80,74,80,79,74,93,76,70,95,66,89,60,67,86,57,45,30,30,32,75,84,78,68,49,81,30,47,72,88,41,47,65,56,38,33,74,75,76,38,75,89,54,54,47,36,27,32,69,78,66,66,48,77,29,56,68,72,57,52,73,78,63,63,76,75,65,53,72,71,66,68,72,56,66,92,64,93,72,87,70,98,61,86,51,58,69,56,56,54,46,54,56,45,52,52,52,52,50,55,46,43,72,65,33,72,88,39,69,69,60,29,59,51,51,57,61,52,66,78,46,95,78,65,68,88,47,68,74,56,40,56,50,50,50,50,50,50,54,51,50,52,54,51,51,54,51,51,53,52,53,51,53,53,49,53,52,50,52,51,51,54,53,51,50,53,70,76,50,68,88,81,116

Mean predicted aligned error: 19.14 Å

Radius of gyration: 30.53 Å; Cα contacts (8 Å, |Δi|>4): 110; chains: 1; bounding box: 50×85×65 Å

InterPro domains:
  IPR014898 Zinc finger, C2H2, LYAR-type [PF08790] (61-87)
  IPR036236 Zinc finger C2H2 superfamily [SSF57667] (27-55)
  IPR036236 Zinc finger C2H2 superfamily [SSF57667] (59-87)
  IPR039999 Cell growth-regulating nucleolar protein [PTHR13100] (29-167)

Nearest PDB structures (foldseek):
  1wjv-assembly1_A  TM=6.833E-01  e=4.172E-07  Mus musculus
  5wah-assembly1_A  TM=3.974E-01  e=1.504E+00  Streptococcus agalactiae
  3m99-assembly1_A  TM=5.899E-01  e=2.829E+00  Saccharomyces cerevisiae
  6t9l-assembly1_K  TM=6.724E-01  e=4.132E+00  Saccharomyces cerevisiae S288C
  4zux-assembly1_U  TM=5.009E-01  e=3.419E+00  Saccharomyces cerevisiae S288C

Organism: Mytilus edulis (NCBI:txid6550)

pLDDT: mean 73.98, std 17.81, range [35.06, 97.06]